Protein AF-A0A091H6C5-F1 (afdb_monomer_lite)

Structure (mmCIF, N/CA/C/O backbone):
data_AF-A0A091H6C5-F1
#
_entry.id   AF-A0A091H6C5-F1
#
loop_
_atom_site.group_PDB
_atom_site.id
_atom_site.type_symbol
_atom_site.label_atom_id
_atom_site.label_alt_id
_atom_site.label_comp_id
_atom_site.label_asym_id
_atom_site.label_entity_id
_atom_site.label_seq_id
_atom_site.pdbx_PDB_ins_code
_atom_site.Cartn_x
_atom_site.Cartn_y
_atom_site.Cartn_z
_atom_site.occupancy
_atom_site.B_iso_or_equiv
_atom_site.auth_seq_id
_atom_site.auth_comp_id
_atom_site.auth_asym_id
_atom_site.auth_atom_id
_atom_site.pdbx_PDB_model_num
ATOM 1 N N . ALA A 1 1 ? -12.881 -33.654 24.937 1.00 60.06 1 ALA A N 1
ATOM 2 C CA . ALA A 1 1 ? -12.471 -32.309 25.380 1.00 60.06 1 ALA A CA 1
ATOM 3 C C . ALA A 1 1 ? -13.201 -31.271 24.535 1.00 60.06 1 ALA A C 1
ATOM 5 O O . ALA A 1 1 ? -14.333 -30.999 24.885 1.00 60.06 1 ALA A O 1
ATOM 6 N N . ALA A 1 2 ? -12.703 -30.863 23.361 1.00 63.78 2 ALA A N 1
ATOM 7 C CA . ALA A 1 2 ? -13.343 -29.817 22.539 1.00 63.78 2 ALA A CA 1
ATOM 8 C C . ALA A 1 2 ? -14.814 -30.080 22.133 1.00 63.78 2 ALA A C 1
ATOM 10 O O . ALA A 1 2 ? -15.636 -29.175 22.158 1.00 63.78 2 ALA A O 1
ATOM 11 N N . ALA A 1 3 ? -15.173 -31.325 21.796 1.00 66.94 3 ALA A N 1
ATOM 12 C CA . ALA A 1 3 ? -16.561 -31.670 21.455 1.00 66.94 3 ALA A CA 1
ATOM 13 C C . ALA A 1 3 ? -17.518 -31.624 22.663 1.00 66.94 3 ALA A C 1
ATOM 15 O O . ALA A 1 3 ? -18.709 -31.416 22.490 1.00 66.94 3 ALA A O 1
ATOM 16 N N . MET A 1 4 ? -16.989 -31.819 23.875 1.00 66.62 4 MET A N 1
ATOM 17 C CA . MET A 1 4 ? -17.764 -31.786 25.117 1.00 66.62 4 MET A CA 1
ATOM 18 C C . MET A 1 4 ? -17.947 -30.335 25.590 1.00 66.62 4 MET A C 1
ATOM 20 O O . MET A 1 4 ? -19.046 -29.959 25.962 1.00 66.62 4 MET A O 1
ATOM 24 N N . GLU A 1 5 ? -16.915 -29.497 25.432 1.00 77.12 5 GLU A N 1
ATOM 25 C CA . GLU A 1 5 ? -16.986 -28.046 25.679 1.00 77.12 5 GLU A CA 1
ATOM 26 C C . GLU A 1 5 ? -17.962 -27.332 24.728 1.00 77.12 5 GLU A C 1
ATOM 28 O O . GLU A 1 5 ? -18.652 -26.405 25.135 1.00 77.12 5 GLU A O 1
ATOM 33 N N . SER A 1 6 ? -18.055 -27.768 23.465 1.00 82.25 6 SER A N 1
ATOM 34 C CA . SER A 1 6 ? -19.023 -27.206 22.511 1.00 82.25 6 SER A CA 1
ATOM 35 C C . SER A 1 6 ? -20.469 -27.539 22.883 1.00 82.25 6 SER A C 1
ATOM 37 O O . SER A 1 6 ? -21.345 -26.699 22.710 1.00 82.25 6 SER A O 1
ATOM 39 N N . GLN A 1 7 ? -20.712 -28.752 23.386 1.00 84.06 7 GLN A N 1
ATOM 40 C CA . GLN A 1 7 ? -22.044 -29.192 23.796 1.00 84.06 7 GLN A CA 1
ATOM 41 C C . GLN A 1 7 ? -22.484 -28.500 25.097 1.00 84.06 7 GLN A C 1
ATOM 43 O O . GLN A 1 7 ? -23.611 -28.029 25.190 1.00 84.06 7 GLN A O 1
ATOM 48 N N . GLU A 1 8 ? -21.576 -28.363 26.069 1.00 86.56 8 GLU A N 1
ATOM 49 C CA . GLU A 1 8 ? -21.822 -27.605 27.306 1.00 86.56 8 GLU A CA 1
ATOM 50 C C . GLU A 1 8 ? -22.119 -26.121 27.024 1.00 86.56 8 GLU A C 1
ATOM 52 O O . GLU A 1 8 ? -22.941 -25.509 27.704 1.00 86.56 8 GLU A O 1
ATOM 57 N N . LEU A 1 9 ? -21.488 -25.536 25.999 1.00 86.56 9 LEU A N 1
ATOM 58 C CA . LEU A 1 9 ? -21.747 -24.158 25.585 1.00 86.56 9 LEU A CA 1
ATOM 59 C C . LEU A 1 9 ? -23.144 -23.983 24.971 1.00 86.56 9 LEU A C 1
ATOM 61 O O . LEU A 1 9 ? -23.808 -22.996 25.270 1.00 86.56 9 LEU A O 1
ATOM 65 N N . GLU A 1 10 ? -23.596 -24.919 24.134 1.00 85.56 10 GLU A N 1
ATOM 66 C CA . GLU A 1 10 ? -24.943 -24.887 23.542 1.00 85.56 10 GLU A CA 1
ATOM 67 C C . GLU A 1 10 ? -26.039 -25.088 24.596 1.00 85.56 10 GLU A C 1
ATOM 69 O O . GLU A 1 10 ? -27.044 -24.378 24.575 1.00 85.56 10 GLU A O 1
ATOM 74 N N . GLU A 1 11 ? -25.831 -26.000 25.551 1.00 89.12 11 GLU A N 1
ATOM 75 C CA . GLU A 1 11 ? -26.745 -26.200 26.684 1.00 89.12 11 GLU A CA 1
ATOM 76 C C . GLU A 1 11 ? -26.861 -24.919 27.529 1.00 89.12 11 GLU A C 1
ATOM 78 O O . GLU A 1 11 ? -27.971 -24.493 27.850 1.00 89.12 11 GLU A O 1
ATOM 83 N N . LEU A 1 12 ? -25.738 -24.239 27.790 1.00 87.31 12 LEU A N 1
ATOM 84 C CA . LEU A 1 12 ? -25.718 -22.957 28.499 1.00 87.31 12 LEU A CA 1
ATOM 85 C C . LEU A 1 12 ? -26.412 -21.835 27.705 1.00 87.31 12 LEU A C 1
ATOM 87 O O . LEU A 1 12 ? -27.122 -21.012 28.277 1.00 87.31 12 LEU A O 1
ATOM 91 N N . GLN A 1 13 ? -26.222 -21.780 26.384 1.00 86.38 13 GLN A N 1
ATOM 92 C CA . GLN A 1 13 ? -26.893 -20.800 25.522 1.00 86.38 13 GLN A CA 1
ATOM 93 C C . GLN A 1 13 ? -28.414 -20.992 25.518 1.00 86.38 13 GLN A C 1
ATOM 95 O O . GLN A 1 13 ? -29.155 -20.008 25.578 1.00 86.38 13 GLN A O 1
ATOM 100 N N . GLN A 1 14 ? -28.868 -22.246 25.474 1.00 86.81 14 GLN A N 1
ATOM 101 C CA . GLN A 1 14 ? -30.280 -22.606 25.538 1.00 86.81 14 GLN A CA 1
ATOM 102 C C . GLN A 1 14 ? -30.886 -22.246 26.904 1.00 86.81 14 GLN A C 1
ATOM 104 O O . GLN A 1 14 ? -31.959 -21.647 26.950 1.00 86.81 14 GLN A O 1
ATOM 109 N N . GLU A 1 15 ? -30.182 -22.536 28.001 1.00 86.50 15 GLU A N 1
ATOM 110 C CA . GLU A 1 15 ? -30.597 -22.185 29.367 1.00 86.50 15 GLU A CA 1
ATOM 111 C C . GLU A 1 15 ? -30.756 -20.664 29.542 1.00 86.50 15 GLU A C 1
ATOM 113 O O . GLU A 1 15 ? -31.799 -20.196 29.995 1.00 86.50 15 GLU A O 1
ATOM 118 N N . VAL A 1 16 ? -29.782 -19.870 29.086 1.00 85.81 16 VAL A N 1
ATOM 119 C CA . VAL A 1 16 ? -29.839 -18.396 29.141 1.00 85.81 16 VAL A CA 1
ATOM 120 C C . VAL A 1 16 ? -31.013 -17.832 28.331 1.00 85.81 16 VAL A C 1
ATOM 122 O O . VAL A 1 16 ? -31.676 -16.893 28.778 1.00 85.81 16 VAL A O 1
ATOM 125 N N . MET A 1 17 ? -31.285 -18.390 27.147 1.00 87.31 17 MET A N 1
ATOM 126 C CA . MET A 1 17 ? -32.411 -17.984 26.299 1.00 87.31 17 MET A CA 1
ATOM 127 C C . MET A 1 17 ? -33.762 -18.281 26.971 1.00 87.31 17 MET A C 1
ATOM 129 O O . MET A 1 17 ? -34.664 -17.440 26.951 1.00 87.31 17 MET A O 1
ATOM 133 N N . GLU A 1 18 ? -33.900 -19.456 27.592 1.00 88.12 18 GLU A N 1
ATOM 134 C CA . GLU A 1 18 ? -35.112 -19.858 28.315 1.00 88.12 18 GLU A CA 1
ATOM 135 C C . GLU A 1 18 ? -35.340 -19.027 29.587 1.00 88.12 18 GLU A C 1
ATOM 137 O O . GLU A 1 18 ? -36.477 -18.635 29.860 1.00 88.12 18 GLU A O 1
ATOM 142 N N . GLU A 1 19 ? -34.281 -18.702 30.334 1.00 91.19 19 GLU A N 1
ATOM 143 C CA . GLU A 1 19 ? -34.373 -17.901 31.561 1.00 91.19 19 GLU A CA 1
ATOM 144 C C . GLU A 1 19 ? -34.701 -16.425 31.303 1.00 91.19 19 GLU A C 1
ATOM 146 O O . GLU A 1 19 ? -35.536 -15.846 32.006 1.00 91.19 19 GLU A O 1
ATOM 151 N N . LEU A 1 20 ? -34.053 -15.789 30.318 1.00 84.75 20 LEU A N 1
ATOM 152 C CA . LEU A 1 20 ? -34.297 -14.374 30.011 1.00 84.75 20 LEU A CA 1
ATOM 153 C C . LEU A 1 20 ? -35.539 -14.160 29.135 1.00 84.75 20 LEU A C 1
ATOM 155 O O . LEU A 1 20 ? -36.047 -13.037 29.080 1.00 84.75 20 LEU A O 1
ATOM 159 N N . GLY A 1 21 ? -36.026 -15.198 28.448 1.00 89.88 21 GLY A N 1
ATOM 160 C CA . GLY A 1 21 ? -37.183 -15.109 27.554 1.00 89.88 21 GLY A CA 1
ATOM 161 C C . GLY A 1 21 ? -36.969 -14.186 26.347 1.00 89.88 21 GLY A C 1
ATOM 162 O O . GLY A 1 21 ? -37.945 -13.686 25.788 1.00 89.88 21 GLY A O 1
ATOM 163 N N . ILE A 1 22 ? -35.711 -13.943 25.971 1.00 91.69 22 ILE A N 1
ATOM 164 C CA . ILE A 1 22 ? -35.290 -13.190 24.781 1.00 91.69 22 ILE A CA 1
ATOM 165 C C . ILE A 1 22 ? -34.425 -14.093 23.908 1.00 91.69 22 ILE A C 1
ATOM 167 O O . ILE A 1 22 ? -33.769 -15.003 24.412 1.00 91.69 22 ILE A O 1
ATOM 171 N N . SER A 1 23 ? -34.403 -13.836 22.608 1.00 92.38 23 SER A N 1
ATOM 172 C CA . SER A 1 23 ? -33.516 -14.537 21.676 1.00 92.38 23 SER A CA 1
ATOM 173 C C . SER A 1 23 ? -32.040 -14.192 21.913 1.00 92.38 23 SER A C 1
ATOM 175 O O . SER A 1 23 ? -31.700 -13.149 22.481 1.00 92.38 23 SER A O 1
ATOM 177 N N . MET A 1 24 ? -31.142 -15.061 21.445 1.00 90.62 24 MET A N 1
ATOM 178 C CA . MET A 1 24 ? -29.698 -14.818 21.514 1.00 90.62 24 MET A CA 1
ATOM 179 C C . MET A 1 24 ? -29.302 -13.557 20.729 1.00 90.62 24 MET A C 1
ATOM 181 O O . MET A 1 24 ? -28.442 -12.795 21.168 1.00 90.62 24 MET A O 1
ATOM 185 N N . GLU A 1 25 ? -29.967 -13.293 19.604 1.00 91.38 25 GLU A N 1
ATOM 186 C CA . GLU A 1 25 ? -29.785 -12.078 18.813 1.00 91.38 25 GLU A CA 1
ATOM 187 C C . GLU A 1 25 ? -30.185 -10.821 19.598 1.00 91.38 25 GLU A C 1
ATOM 189 O O . GLU A 1 25 ? -29.433 -9.848 19.622 1.00 91.38 25 GLU A O 1
ATOM 194 N N . GLU A 1 26 ? -31.322 -10.842 20.300 1.00 92.88 26 GLU A N 1
ATOM 195 C CA . GLU A 1 26 ? -31.754 -9.718 21.141 1.00 92.88 26 GLU A CA 1
ATOM 196 C C . GLU A 1 26 ? -30.780 -9.469 22.298 1.00 92.88 26 GLU A C 1
ATOM 198 O O . GLU A 1 26 ? -30.461 -8.315 22.595 1.00 92.88 26 GLU A O 1
ATOM 203 N N . LEU A 1 27 ? -30.268 -10.531 22.932 1.00 91.94 27 LEU A N 1
ATOM 204 C CA . LEU A 1 27 ? -29.250 -10.419 23.978 1.00 91.94 27 LEU A CA 1
ATOM 205 C C . LEU A 1 27 ? -27.947 -9.812 23.433 1.00 91.94 27 LEU A C 1
ATOM 207 O O . LEU A 1 27 ? -27.378 -8.923 24.069 1.00 91.94 27 LEU A O 1
ATOM 211 N N . GLN A 1 28 ? -27.500 -10.243 22.251 1.00 92.31 28 GLN A N 1
ATOM 212 C CA . GLN A 1 28 ? -26.329 -9.684 21.575 1.00 92.31 28 GLN A CA 1
ATOM 213 C C . GLN A 1 28 ? -26.531 -8.195 21.262 1.00 92.31 28 GLN A C 1
ATOM 215 O O . GLN A 1 28 ? -25.668 -7.382 21.585 1.00 92.31 28 GLN A O 1
ATOM 220 N N . GLU A 1 29 ? -27.692 -7.808 20.729 1.00 95.31 29 GLU A N 1
ATOM 221 C CA . GLU A 1 29 ? -28.023 -6.403 20.469 1.00 95.31 29 GLU A CA 1
ATOM 222 C C . GLU A 1 29 ? -28.077 -5.559 21.750 1.00 95.31 29 GLU A C 1
ATOM 224 O O . GLU A 1 29 ? -27.687 -4.390 21.744 1.00 95.31 29 GLU A O 1
ATOM 229 N N . LEU A 1 30 ? -28.571 -6.121 22.857 1.00 94.12 30 LEU A N 1
ATOM 230 C CA . LEU A 1 30 ? -28.583 -5.477 24.172 1.00 94.12 30 LEU A CA 1
ATOM 231 C C . LEU A 1 30 ? -27.163 -5.241 24.687 1.00 94.12 30 LEU A C 1
ATOM 233 O O . LEU A 1 30 ? -26.857 -4.136 25.140 1.00 94.12 30 LEU A O 1
ATOM 237 N N . ILE A 1 31 ? -26.302 -6.254 24.585 1.00 93.56 31 ILE A N 1
ATOM 238 C CA . ILE A 1 31 ? -24.887 -6.158 24.947 1.00 93.56 31 ILE A CA 1
ATOM 239 C C . ILE A 1 31 ? -24.204 -5.107 24.076 1.00 93.56 31 ILE A C 1
ATOM 241 O O . ILE A 1 31 ? -23.583 -4.198 24.619 1.00 93.56 31 ILE A O 1
ATOM 245 N N . ASP A 1 32 ? -24.364 -5.165 22.757 1.00 93.81 32 ASP A N 1
ATOM 246 C CA . ASP A 1 32 ? -23.744 -4.221 21.827 1.00 93.81 32 ASP A CA 1
ATOM 247 C C . ASP A 1 32 ? -24.220 -2.788 22.087 1.00 93.81 32 ASP A C 1
ATOM 249 O O . ASP A 1 32 ? -23.409 -1.865 22.176 1.00 93.81 32 ASP A O 1
ATOM 253 N N . ARG A 1 33 ? -25.524 -2.595 22.316 1.00 94.62 33 ARG A N 1
ATOM 254 C CA . ARG A 1 33 ? -26.113 -1.295 22.668 1.00 94.62 33 ARG A CA 1
ATOM 255 C C . ARG A 1 33 ? -25.576 -0.753 23.987 1.00 94.62 33 ARG A C 1
ATOM 257 O O . ARG A 1 33 ? -25.373 0.455 24.111 1.00 94.62 33 ARG A O 1
ATOM 264 N N . GLU A 1 3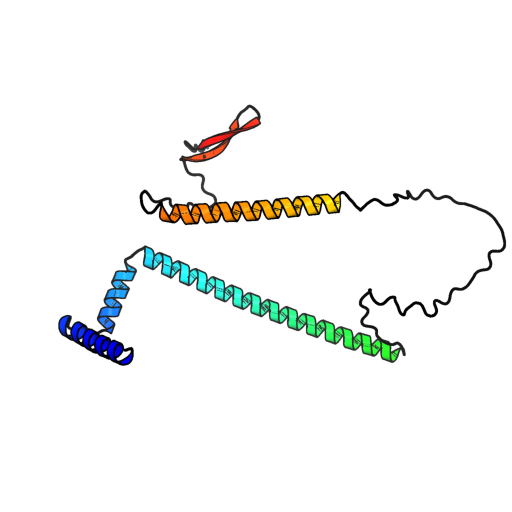4 ? -25.391 -1.608 24.990 1.00 95.00 34 GLU A N 1
ATOM 265 C CA . GLU A 1 34 ? -24.824 -1.203 26.277 1.00 95.00 34 GLU A CA 1
ATOM 266 C C . GLU A 1 34 ? -23.327 -0.900 26.139 1.00 95.00 34 GLU A C 1
ATOM 268 O O . GLU A 1 34 ? -22.871 0.137 26.618 1.00 95.00 34 GLU A O 1
ATOM 273 N N . LEU A 1 35 ? -22.577 -1.731 25.408 1.00 93.06 35 LEU A N 1
ATOM 274 C CA . LEU A 1 35 ? -21.166 -1.518 25.077 1.00 93.06 35 LEU A CA 1
ATOM 275 C C . LEU A 1 35 ? -20.956 -0.201 24.328 1.00 93.06 35 LEU A C 1
ATOM 277 O O . LEU A 1 35 ? -20.010 0.531 24.615 1.00 93.06 35 LEU A O 1
ATOM 281 N N . GLU A 1 36 ? -21.871 0.159 23.434 1.00 92.81 36 GLU A N 1
ATOM 282 C CA . GLU A 1 36 ? -21.818 1.404 22.678 1.00 92.81 36 GLU A CA 1
ATOM 283 C C . GLU A 1 36 ? -22.088 2.642 23.542 1.00 92.81 36 GLU A C 1
ATOM 285 O O . GLU A 1 36 ? -21.842 3.755 23.093 1.00 92.81 36 GLU A O 1
ATOM 290 N N . LYS A 1 37 ? -22.512 2.507 24.804 1.00 93.69 37 LYS A N 1
ATOM 291 C CA . LYS A 1 37 ? -22.537 3.633 25.756 1.00 93.69 37 LYS A CA 1
ATOM 292 C C . LYS A 1 37 ? -21.172 3.903 26.382 1.00 93.69 37 LYS A C 1
ATOM 294 O O . LYS A 1 37 ? -20.942 5.012 26.867 1.00 93.69 37 LYS A O 1
ATOM 299 N N . PHE A 1 38 ? -20.263 2.930 26.372 1.00 95.94 38 PHE A N 1
ATOM 300 C CA . PHE A 1 38 ? -18.937 3.098 26.950 1.00 95.94 38 PHE A CA 1
ATOM 301 C C . PHE A 1 38 ? -18.036 3.894 26.007 1.00 95.94 38 PHE A C 1
ATOM 303 O O . PHE A 1 38 ? -17.722 3.480 24.892 1.00 95.94 38 PHE A O 1
ATOM 310 N N . GLU A 1 39 ? -17.548 5.028 26.501 1.00 94.44 39 GLU A N 1
ATOM 311 C CA . GLU A 1 39 ? -16.709 5.953 25.736 1.00 94.44 39 GLU A CA 1
ATOM 312 C C . GLU A 1 39 ? -15.430 5.286 25.195 1.00 94.44 39 GLU A C 1
ATOM 314 O O . GLU A 1 39 ? -15.036 5.519 24.056 1.00 94.44 39 GLU A O 1
ATOM 319 N N . GLY A 1 40 ? -14.820 4.375 25.964 1.00 93.44 40 GLY A N 1
ATOM 320 C CA . GLY A 1 40 ? -13.645 3.622 25.511 1.00 93.44 40 GLY A CA 1
ATOM 321 C C . GLY A 1 40 ? -13.928 2.695 24.321 1.00 93.44 40 GLY A C 1
ATOM 322 O O . GLY A 1 40 ? -13.068 2.540 23.455 1.00 93.44 40 GLY A O 1
ATOM 323 N N . VAL A 1 41 ? -15.132 2.114 24.245 1.00 95.56 41 VAL A N 1
ATOM 324 C CA . VAL A 1 41 ? -15.558 1.272 23.113 1.00 95.56 41 VAL A CA 1
ATOM 325 C C . VAL A 1 41 ? -15.772 2.140 21.876 1.00 95.56 41 VAL A C 1
ATOM 327 O O . VAL A 1 41 ? -15.247 1.812 20.813 1.00 95.56 41 VAL A O 1
ATOM 330 N N . LYS A 1 42 ? -16.444 3.292 22.019 1.00 93.00 42 LYS A N 1
ATOM 331 C CA . LYS A 1 42 ? -16.624 4.258 20.922 1.00 93.00 42 LYS A CA 1
ATOM 332 C C . LYS A 1 42 ? -15.295 4.746 20.359 1.00 93.00 42 LYS A C 1
ATOM 334 O O . LYS A 1 42 ? -15.082 4.676 19.153 1.00 93.00 42 LYS A O 1
ATOM 339 N N . GLN A 1 43 ? -14.386 5.188 21.229 1.00 96.69 43 GLN A N 1
ATOM 340 C CA . GLN A 1 43 ? -13.068 5.674 20.818 1.00 96.69 43 GLN A CA 1
ATOM 341 C C . GLN A 1 43 ? -12.275 4.591 20.095 1.00 96.69 43 GLN A C 1
ATOM 343 O O . GLN A 1 43 ? -11.674 4.856 19.057 1.00 96.69 43 GLN A O 1
ATOM 348 N N . ARG A 1 44 ? -12.299 3.351 20.598 1.00 95.88 44 ARG A N 1
ATOM 349 C CA . ARG A 1 44 ? -11.591 2.245 19.952 1.00 95.88 44 ARG A CA 1
ATOM 350 C C . ARG A 1 44 ? -12.206 1.865 18.603 1.00 95.88 44 ARG A C 1
ATOM 352 O O . ARG A 1 44 ? -11.450 1.585 17.679 1.00 95.88 44 ARG A O 1
ATOM 359 N N . LYS A 1 45 ? -13.537 1.899 18.469 1.00 95.31 45 LYS A N 1
ATOM 360 C CA . LYS A 1 45 ? -14.249 1.688 17.195 1.00 95.31 45 LYS A CA 1
ATOM 361 C C . LYS A 1 45 ? -13.878 2.766 16.174 1.00 95.31 45 LYS A C 1
ATOM 363 O O . LYS A 1 45 ? -13.520 2.433 15.051 1.00 95.31 45 LYS A O 1
ATOM 368 N N . GLN A 1 46 ? -13.859 4.030 16.595 1.00 96.44 46 GLN A N 1
ATOM 369 C CA . GLN A 1 46 ? -13.452 5.151 15.747 1.00 96.44 46 GLN A CA 1
ATOM 370 C C . GLN A 1 46 ? -11.986 5.037 15.305 1.00 96.44 46 GLN A C 1
ATOM 372 O O . GLN A 1 46 ? -11.686 5.176 14.124 1.00 96.44 46 GLN A O 1
ATOM 377 N N . GLN A 1 47 ? -11.067 4.732 16.227 1.00 97.62 47 GLN A N 1
ATOM 378 C CA . GLN A 1 47 ? -9.657 4.506 15.893 1.00 97.62 47 GLN A CA 1
ATOM 379 C C . GLN A 1 47 ? -9.481 3.361 14.890 1.00 97.62 47 GLN A C 1
ATOM 381 O O . GLN A 1 47 ? -8.629 3.445 14.008 1.00 97.62 47 GLN A O 1
ATOM 386 N N . LEU A 1 48 ? -10.271 2.290 15.027 1.00 97.56 48 LEU A N 1
ATOM 387 C CA . LEU A 1 48 ? -10.244 1.162 14.102 1.00 97.56 48 LEU A CA 1
ATOM 388 C C . LEU A 1 48 ? -10.725 1.576 12.706 1.00 97.56 48 LEU A C 1
ATOM 390 O O . LEU A 1 48 ? -10.078 1.231 11.725 1.00 97.56 48 LEU A O 1
ATOM 394 N N . GLU A 1 49 ? -11.806 2.350 12.621 1.00 98.06 49 GLU A N 1
ATOM 395 C CA . GLU A 1 49 ? -12.353 2.858 11.358 1.00 98.06 49 GLU A CA 1
ATOM 396 C C . GLU A 1 49 ? -11.377 3.817 10.652 1.00 98.06 49 GLU A C 1
ATOM 398 O O . GLU A 1 49 ? -11.126 3.701 9.449 1.00 98.06 49 GLU A O 1
ATOM 403 N N . GLU A 1 50 ? -10.761 4.736 11.401 1.00 98.25 50 GLU A N 1
ATOM 404 C CA . GLU A 1 50 ? -9.719 5.630 10.885 1.00 98.25 50 GLU A CA 1
ATOM 405 C C . GLU A 1 50 ? -8.504 4.841 10.375 1.00 98.25 50 GLU A C 1
ATOM 407 O O . GLU A 1 50 ? -7.976 5.131 9.295 1.00 98.25 50 GLU A O 1
ATOM 412 N N . LEU A 1 51 ? -8.081 3.815 11.122 1.00 98.12 51 LEU A N 1
ATOM 413 C CA . LEU A 1 51 ? -6.982 2.939 10.729 1.00 98.12 51 LEU A CA 1
ATOM 414 C C . LEU A 1 51 ? -7.329 2.122 9.481 1.00 98.12 51 LEU A C 1
ATOM 416 O O . LEU A 1 51 ? -6.503 2.035 8.578 1.00 98.12 51 LEU A O 1
ATOM 420 N N . GLU A 1 52 ? -8.538 1.572 9.391 1.00 98.25 52 GLU A N 1
ATOM 421 C CA . GLU A 1 52 ? -9.001 0.814 8.227 1.00 98.25 52 GLU A CA 1
ATOM 422 C C . GLU A 1 52 ? -8.980 1.682 6.964 1.00 98.25 52 GLU A C 1
ATOM 424 O O . GLU A 1 52 ? -8.453 1.279 5.924 1.00 98.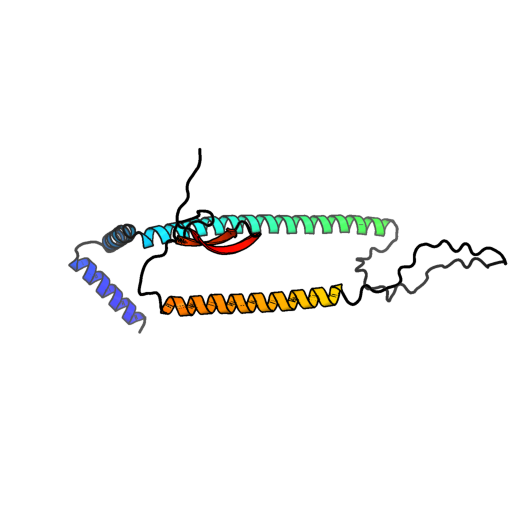25 52 GLU A O 1
ATOM 429 N N . LYS A 1 53 ? -9.474 2.921 7.060 1.00 98.44 53 LYS A N 1
ATOM 430 C CA . LYS A 1 53 ? -9.414 3.884 5.956 1.00 98.44 53 LYS A CA 1
ATOM 431 C C . LYS A 1 53 ? -7.970 4.208 5.560 1.00 98.44 53 LYS A C 1
ATOM 433 O O . LYS A 1 53 ? -7.668 4.290 4.369 1.00 98.44 53 LYS A O 1
ATOM 438 N N . CYS A 1 54 ? -7.087 4.384 6.542 1.00 98.25 54 CYS A N 1
ATOM 439 C CA . CYS A 1 54 ? -5.665 4.637 6.314 1.00 98.25 54 CYS A CA 1
ATOM 440 C C . CYS A 1 54 ? -4.983 3.460 5.596 1.00 98.25 54 CYS A C 1
ATOM 442 O O . CYS A 1 54 ? -4.264 3.670 4.617 1.00 98.25 54 CYS A O 1
ATOM 444 N N . VAL A 1 55 ? -5.245 2.226 6.037 1.00 98.69 55 VAL A N 1
ATOM 445 C CA . VAL A 1 55 ? -4.721 1.001 5.415 1.00 98.69 55 VAL A CA 1
ATOM 446 C C . VAL A 1 55 ? -5.196 0.893 3.972 1.00 98.69 55 VAL A C 1
ATOM 448 O O . VAL A 1 55 ? -4.362 0.774 3.078 1.00 98.69 55 VAL A O 1
ATOM 451 N N . ARG A 1 56 ? -6.498 1.065 3.722 1.00 98.50 56 ARG A N 1
ATOM 452 C CA . ARG A 1 56 ? -7.069 1.018 2.368 1.00 98.50 56 ARG A CA 1
ATOM 453 C C . ARG A 1 56 ? -6.403 2.024 1.426 1.00 98.50 56 ARG A C 1
ATOM 455 O O . ARG A 1 56 ? -6.020 1.681 0.313 1.00 98.50 56 ARG A O 1
ATOM 462 N N . GLN A 1 57 ? -6.189 3.260 1.886 1.00 98.62 57 GLN A N 1
ATOM 463 C CA . GLN A 1 57 ? -5.487 4.278 1.098 1.00 98.62 57 GLN A CA 1
ATOM 464 C C . GLN A 1 57 ? -4.029 3.883 0.804 1.00 98.62 57 GLN A C 1
ATOM 466 O O . GLN A 1 57 ? -3.528 4.130 -0.293 1.00 98.62 57 GLN A O 1
ATOM 471 N N . LYS A 1 58 ? -3.326 3.289 1.776 1.00 98.50 58 LYS A N 1
ATOM 472 C CA . LYS A 1 58 ? -1.940 2.832 1.597 1.00 98.50 58 LYS A CA 1
ATOM 473 C C . LYS A 1 58 ? -1.844 1.666 0.621 1.00 98.50 58 LYS A C 1
ATOM 475 O O . LYS A 1 58 ? -0.939 1.669 -0.206 1.00 98.50 58 LYS A O 1
ATOM 480 N N . GLU A 1 59 ? -2.773 0.721 0.677 1.00 98.50 59 GLU A N 1
ATOM 481 C CA . GLU A 1 59 ? -2.858 -0.389 -0.275 1.00 98.50 59 GLU A CA 1
ATOM 482 C C . GLU A 1 59 ? -3.096 0.117 -1.701 1.00 98.50 59 GLU A C 1
ATOM 484 O O . GLU A 1 59 ? -2.416 -0.308 -2.635 1.00 98.50 59 GLU A O 1
ATOM 489 N N . GLU A 1 60 ? -3.988 1.095 -1.876 1.00 98.44 60 GLU A N 1
ATOM 490 C CA . GLU A 1 60 ? -4.207 1.734 -3.174 1.00 98.44 60 GLU A CA 1
ATOM 491 C C . GLU A 1 60 ? -2.962 2.463 -3.698 1.00 98.44 60 GLU A C 1
ATOM 493 O O . GLU A 1 60 ? -2.723 2.465 -4.906 1.00 98.44 60 GLU A O 1
ATOM 498 N N . GLU A 1 61 ? -2.180 3.101 -2.823 1.00 98.25 61 GLU A N 1
ATOM 499 C CA . GLU A 1 61 ? -0.921 3.754 -3.200 1.00 98.25 61 GLU A CA 1
ATOM 500 C C . GLU A 1 61 ? 0.150 2.749 -3.610 1.00 98.25 61 GLU A C 1
ATOM 502 O O . GLU A 1 61 ? 0.789 2.931 -4.645 1.00 98.25 61 GLU A O 1
ATOM 507 N N . VAL A 1 62 ? 0.314 1.667 -2.847 1.00 98.69 62 VAL A N 1
ATOM 508 C CA . VAL A 1 62 ? 1.235 0.576 -3.197 1.00 98.69 62 VAL A CA 1
ATOM 509 C C . VAL A 1 62 ? 0.863 0.007 -4.564 1.00 98.69 62 VAL A C 1
ATOM 511 O O . VAL A 1 62 ? 1.697 -0.012 -5.464 1.00 98.69 62 VAL A O 1
ATOM 514 N N . ALA A 1 63 ? -0.418 -0.290 -4.791 1.00 98.56 63 ALA A N 1
ATOM 515 C CA . ALA A 1 63 ? -0.892 -0.773 -6.084 1.00 98.56 63 ALA A CA 1
ATOM 516 C C . ALA A 1 63 ? -0.681 0.232 -7.234 1.00 98.56 63 ALA A C 1
ATOM 518 O O . ALA A 1 63 ? -0.625 -0.159 -8.402 1.00 98.56 63 ALA A O 1
ATOM 519 N N . ARG A 1 64 ? -0.626 1.544 -6.967 1.00 98.62 64 ARG A N 1
ATOM 520 C CA . ARG A 1 64 ? -0.269 2.546 -7.989 1.00 98.62 64 ARG A CA 1
ATOM 521 C C . ARG A 1 64 ? 1.226 2.539 -8.278 1.00 98.62 64 ARG A C 1
ATOM 523 O O . ARG A 1 64 ? 1.607 2.578 -9.444 1.00 98.62 64 ARG A O 1
ATOM 530 N N . VAL A 1 65 ? 2.048 2.485 -7.239 1.00 98.56 65 VAL A N 1
ATOM 531 C CA . VAL A 1 65 ? 3.507 2.470 -7.357 1.00 98.56 65 VAL A CA 1
ATOM 532 C C . VAL A 1 65 ? 3.986 1.205 -8.069 1.00 98.56 65 VAL A C 1
ATOM 534 O O . VAL A 1 65 ? 4.779 1.319 -8.998 1.00 98.56 65 VAL A O 1
ATOM 537 N N . ASP A 1 66 ? 3.445 0.034 -7.734 1.00 98.62 66 ASP A N 1
ATOM 538 C CA . ASP A 1 66 ? 3.778 -1.230 -8.406 1.00 98.62 66 ASP A CA 1
ATOM 539 C C . ASP A 1 66 ? 3.482 -1.159 -9.908 1.00 98.62 66 ASP A C 1
ATOM 541 O O . ASP A 1 66 ? 4.319 -1.513 -10.736 1.00 98.62 66 ASP A O 1
ATOM 545 N N . ARG A 1 67 ? 2.330 -0.583 -10.280 1.00 98.69 67 ARG A N 1
ATOM 546 C CA . ARG A 1 67 ? 1.982 -0.346 -11.688 1.00 98.69 67 ARG A CA 1
ATOM 547 C C . ARG A 1 67 ? 2.978 0.576 -12.394 1.00 98.69 67 ARG A C 1
ATOM 549 O O . ARG A 1 67 ? 3.329 0.310 -13.540 1.00 98.69 67 ARG A O 1
ATOM 556 N N . LEU A 1 68 ? 3.451 1.628 -11.725 1.00 98.62 68 LEU A N 1
ATOM 557 C CA . LEU A 1 68 ? 4.466 2.527 -12.283 1.00 98.62 68 LEU A CA 1
ATOM 558 C C . LEU A 1 68 ? 5.816 1.825 -12.475 1.00 98.62 68 LEU A C 1
ATOM 560 O O . LEU A 1 68 ? 6.461 2.041 -13.499 1.00 98.62 68 LEU A O 1
ATOM 564 N N . PHE A 1 69 ? 6.237 0.981 -11.529 1.00 98.44 69 PHE A N 1
ATOM 565 C CA . PHE A 1 69 ? 7.459 0.182 -11.664 1.00 98.44 69 PHE A CA 1
ATOM 566 C C . PHE A 1 69 ? 7.371 -0.793 -12.834 1.00 98.44 69 PHE A C 1
ATOM 568 O O . PHE A 1 69 ? 8.299 -0.887 -13.639 1.00 98.44 69 PHE A O 1
ATOM 575 N N . ASP A 1 70 ? 6.237 -1.466 -12.962 1.00 98.56 70 ASP A N 1
ATOM 576 C CA . ASP A 1 70 ? 5.936 -2.368 -14.063 1.00 98.56 70 ASP A CA 1
ATOM 577 C C . ASP A 1 70 ? 5.960 -1.649 -15.422 1.00 98.56 70 ASP A C 1
ATOM 579 O O . ASP A 1 70 ? 6.543 -2.142 -16.391 1.00 98.56 70 ASP A O 1
ATOM 583 N N . ASP A 1 71 ? 5.339 -0.470 -15.508 1.00 98.50 71 ASP A N 1
ATOM 584 C CA . ASP A 1 71 ? 5.335 0.353 -16.718 1.00 98.50 71 ASP A CA 1
ATOM 585 C C . ASP A 1 71 ? 6.738 0.844 -17.083 1.00 98.50 71 ASP A C 1
ATOM 587 O O . ASP A 1 71 ? 7.135 0.753 -18.248 1.00 98.50 71 ASP A O 1
ATOM 591 N N . ALA A 1 72 ? 7.500 1.328 -16.099 1.00 98.62 72 ALA A N 1
ATOM 592 C CA . ALA A 1 72 ? 8.867 1.793 -16.297 1.00 98.62 72 ALA A CA 1
ATOM 593 C C . ALA A 1 72 ? 9.784 0.656 -16.763 1.00 98.62 72 ALA A C 1
ATOM 595 O O . ALA A 1 72 ? 10.508 0.825 -17.742 1.00 98.62 72 ALA A O 1
ATOM 596 N N . SER A 1 73 ? 9.698 -0.513 -16.125 1.00 97.94 73 SER A N 1
ATOM 597 C CA . SER A 1 73 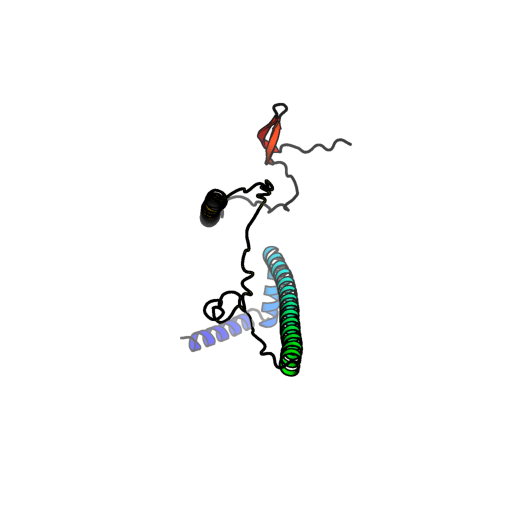? 10.484 -1.696 -16.496 1.00 97.94 73 SER A CA 1
ATOM 598 C C . SER A 1 73 ? 10.184 -2.111 -17.937 1.00 97.94 73 SER A C 1
ATOM 600 O O . SER A 1 73 ? 11.088 -2.187 -18.764 1.00 97.94 73 SER A O 1
ATOM 602 N N . ARG A 1 74 ? 8.897 -2.212 -18.303 1.00 98.44 74 ARG A N 1
ATOM 603 C CA . ARG A 1 74 ? 8.490 -2.496 -19.690 1.00 98.44 74 ARG A CA 1
ATOM 604 C C . ARG A 1 74 ? 8.964 -1.442 -20.689 1.00 98.44 74 ARG A C 1
ATOM 606 O O . ARG A 1 74 ? 9.222 -1.770 -21.846 1.00 98.44 74 ARG A O 1
ATOM 613 N N . ALA A 1 75 ? 8.984 -0.167 -20.308 1.00 98.44 75 ALA A N 1
ATOM 614 C CA . ALA A 1 75 ? 9.451 0.906 -21.180 1.00 98.44 75 ALA A CA 1
ATOM 615 C C . ALA A 1 75 ? 10.966 0.822 -21.412 1.00 98.44 75 ALA A C 1
ATOM 617 O O . ALA A 1 75 ? 11.414 1.008 -22.545 1.00 98.44 75 ALA A O 1
ATOM 618 N N . ILE A 1 76 ? 11.728 0.496 -20.366 1.00 97.12 76 ILE A N 1
ATOM 619 C CA . ILE A 1 76 ? 13.171 0.255 -20.442 1.00 97.12 76 ILE A CA 1
ATOM 620 C C . ILE A 1 76 ? 13.452 -0.931 -21.366 1.00 97.12 76 ILE A C 1
ATOM 622 O O . ILE A 1 76 ? 14.215 -0.764 -22.313 1.00 97.12 76 ILE A O 1
ATOM 626 N N . ASP A 1 77 ? 12.762 -2.060 -21.191 1.00 96.44 77 ASP A N 1
ATOM 627 C CA . ASP A 1 77 ? 12.936 -3.245 -22.045 1.00 96.44 77 ASP A CA 1
ATOM 628 C C . ASP A 1 77 ? 12.673 -2.928 -23.526 1.00 96.44 77 ASP A C 1
ATOM 630 O O . ASP A 1 77 ? 13.412 -3.334 -24.422 1.00 96.44 77 ASP A O 1
ATOM 634 N N . LYS A 1 78 ? 11.623 -2.146 -23.811 1.00 97.81 78 LYS A N 1
ATOM 635 C CA . LYS A 1 78 ? 11.312 -1.707 -25.181 1.00 97.81 78 LYS A CA 1
ATOM 636 C C . LYS A 1 78 ? 12.395 -0.803 -25.755 1.00 97.81 78 LYS A C 1
ATOM 638 O O . LYS A 1 78 ? 12.752 -0.956 -26.921 1.00 97.81 78 LYS A O 1
ATOM 643 N N . CYS A 1 79 ? 12.879 0.152 -24.963 1.00 96.81 79 CYS A N 1
ATOM 644 C CA . CYS A 1 79 ? 13.970 1.031 -25.367 1.00 96.81 79 CYS A CA 1
ATOM 645 C C . CYS A 1 79 ? 15.216 0.202 -25.691 1.00 96.81 79 CYS A C 1
ATOM 647 O O . CYS A 1 79 ? 15.808 0.357 -26.758 1.00 96.81 79 CYS A O 1
ATOM 649 N N . GLU A 1 80 ? 15.546 -0.746 -24.817 1.00 94.75 80 GLU A N 1
ATOM 650 C CA . GLU A 1 80 ? 16.678 -1.638 -24.992 1.00 94.75 80 GLU A CA 1
ATOM 651 C C . GLU A 1 80 ? 16.578 -2.450 -26.288 1.00 94.75 80 GLU A C 1
ATOM 653 O O . GLU A 1 80 ? 17.544 -2.509 -27.048 1.00 94.75 80 GLU A O 1
ATOM 658 N N . LEU A 1 81 ? 15.413 -3.029 -26.591 1.00 96.44 81 LEU A N 1
ATOM 659 C CA . LEU A 1 81 ? 15.202 -3.771 -27.837 1.00 96.44 81 LEU A CA 1
ATOM 660 C C . LEU A 1 81 ? 15.488 -2.917 -29.080 1.00 96.44 81 LEU A C 1
ATOM 662 O O . LEU A 1 81 ? 16.130 -3.394 -30.016 1.00 96.44 81 LEU A O 1
ATOM 666 N N . VAL A 1 82 ? 15.050 -1.654 -29.088 1.00 97.50 82 VAL A N 1
ATOM 667 C CA . VAL A 1 82 ? 15.314 -0.726 -30.200 1.00 97.50 82 VAL A CA 1
ATOM 668 C C . VAL A 1 82 ? 16.810 -0.426 -30.322 1.00 97.50 82 VAL A C 1
ATOM 670 O O . VAL A 1 82 ? 17.341 -0.380 -31.432 1.00 97.50 82 VAL A O 1
ATOM 673 N N . VAL A 1 83 ? 17.511 -0.261 -29.199 1.00 96.56 83 VAL A N 1
ATOM 674 C CA . VAL A 1 83 ? 18.964 -0.042 -29.199 1.00 96.56 83 VAL A CA 1
ATOM 675 C C . VAL A 1 83 ? 19.704 -1.289 -29.701 1.00 96.56 83 VAL A C 1
ATOM 677 O O . VAL A 1 83 ? 20.558 -1.173 -30.579 1.00 96.56 83 VAL A O 1
ATOM 680 N N . LYS A 1 84 ? 19.342 -2.487 -29.224 1.00 95.75 84 LYS A N 1
ATOM 681 C CA . LYS A 1 84 ? 19.898 -3.772 -29.687 1.00 95.75 84 LYS A CA 1
ATOM 682 C C . LYS A 1 84 ? 19.722 -3.954 -31.203 1.00 95.75 84 LYS A C 1
ATOM 684 O O . LYS A 1 84 ? 20.666 -4.350 -31.892 1.00 95.75 84 LYS A O 1
ATOM 689 N N . ASP A 1 85 ? 18.546 -3.622 -31.736 1.00 97.19 85 ASP A N 1
ATOM 690 C CA . ASP A 1 85 ? 18.259 -3.660 -33.178 1.00 97.19 85 ASP A CA 1
ATOM 691 C C . ASP A 1 85 ? 19.134 -2.676 -33.974 1.00 97.19 85 ASP A C 1
ATOM 693 O O . ASP A 1 85 ? 19.715 -3.049 -34.996 1.00 97.19 85 ASP A O 1
ATOM 697 N N . LEU A 1 86 ? 19.304 -1.441 -33.489 1.00 96.75 86 LEU A N 1
ATOM 698 C CA . LEU A 1 86 ? 20.166 -0.447 -34.134 1.00 96.75 86 LEU A CA 1
ATOM 699 C C . LEU A 1 86 ? 21.629 -0.907 -34.202 1.00 96.75 86 LEU A C 1
ATOM 701 O O . LEU A 1 86 ? 22.250 -0.814 -35.261 1.00 96.75 86 LEU A O 1
ATOM 705 N N . TYR A 1 87 ? 22.169 -1.426 -33.096 1.00 96.75 87 TYR A N 1
ATOM 706 C CA . TYR A 1 87 ? 23.535 -1.960 -33.051 1.00 96.75 87 TYR A CA 1
ATOM 707 C C . TYR A 1 87 ? 23.707 -3.102 -34.053 1.00 96.75 87 TYR A C 1
ATOM 709 O O . TYR A 1 87 ? 24.642 -3.085 -34.855 1.00 96.75 87 TYR A O 1
ATOM 717 N N . SER A 1 88 ? 22.745 -4.026 -34.084 1.00 96.12 88 SER A N 1
ATOM 718 C CA . SER A 1 88 ? 22.740 -5.152 -35.022 1.00 96.12 88 SER A CA 1
ATOM 719 C C . SER A 1 88 ? 22.750 -4.682 -36.482 1.00 96.12 88 SER A C 1
ATOM 721 O O . SER A 1 88 ? 23.514 -5.202 -37.294 1.00 96.12 88 SER A O 1
ATOM 723 N N . LYS A 1 89 ? 21.960 -3.652 -36.823 1.00 97.06 89 LYS A N 1
ATOM 724 C CA . LYS A 1 89 ? 21.929 -3.050 -38.170 1.00 97.06 89 LYS A CA 1
ATOM 725 C C . LYS A 1 89 ? 23.245 -2.382 -38.569 1.00 97.06 89 LYS A C 1
ATOM 727 O O . LYS A 1 89 ? 23.563 -2.344 -39.754 1.00 97.06 89 LYS A O 1
ATOM 732 N N . LEU A 1 90 ? 24.002 -1.871 -37.601 1.00 96.50 90 LEU A N 1
ATOM 733 C CA . LEU A 1 90 ? 25.326 -1.280 -37.811 1.00 96.50 90 LEU A CA 1
ATOM 734 C C . LEU A 1 90 ? 26.462 -2.319 -37.786 1.00 96.50 90 LEU A C 1
ATOM 736 O O . LEU A 1 90 ? 27.621 -1.949 -37.952 1.00 96.50 90 LEU A O 1
ATOM 740 N N . GLY A 1 91 ? 26.153 -3.606 -37.587 1.00 95.94 91 GLY A N 1
ATOM 741 C CA . GLY A 1 91 ? 27.157 -4.666 -37.458 1.00 95.94 91 GLY A CA 1
ATOM 742 C C . GLY A 1 91 ? 27.936 -4.622 -36.138 1.00 95.94 91 GLY A C 1
ATOM 743 O O . GLY A 1 91 ? 29.014 -5.203 -36.045 1.00 95.94 91 GLY A O 1
ATOM 744 N N . LEU A 1 92 ? 27.405 -3.932 -35.127 1.00 93.81 92 LEU A N 1
ATOM 745 C CA . LEU A 1 92 ? 27.978 -3.823 -33.788 1.00 93.81 92 LEU A CA 1
ATOM 746 C C . LEU A 1 92 ? 27.276 -4.788 -32.825 1.00 93.81 92 LEU A C 1
ATOM 748 O O . LEU A 1 92 ? 26.090 -5.086 -32.971 1.00 93.81 92 LEU A O 1
ATOM 752 N N . GLN A 1 93 ? 27.991 -5.239 -31.794 1.00 90.75 93 GLN A N 1
ATOM 753 C CA . GLN A 1 93 ? 27.406 -6.020 -30.705 1.00 90.75 93 GLN A CA 1
ATOM 754 C C . GLN A 1 93 ? 26.973 -5.090 -29.568 1.00 90.75 93 GLN A C 1
ATOM 756 O O . GLN A 1 93 ? 27.764 -4.287 -29.074 1.00 90.75 93 GLN A O 1
ATOM 761 N N . TYR A 1 94 ? 25.717 -5.204 -29.140 1.00 90.62 94 TYR A N 1
ATOM 762 C CA . TYR A 1 94 ? 25.227 -4.514 -27.950 1.00 90.62 94 TYR A CA 1
ATOM 763 C C . TYR A 1 94 ? 25.810 -5.158 -26.680 1.00 90.62 94 TYR A C 1
ATOM 765 O O . TYR A 1 94 ? 25.784 -6.383 -26.544 1.00 90.62 94 TYR A O 1
ATOM 773 N N . ARG A 1 95 ? 26.323 -4.336 -25.754 1.00 88.38 95 ARG A N 1
ATOM 774 C CA . ARG A 1 95 ? 26.868 -4.760 -24.455 1.00 88.38 95 ARG A CA 1
ATOM 775 C C . ARG A 1 95 ? 26.058 -4.104 -23.341 1.00 88.38 95 ARG A C 1
ATOM 777 O O . ARG A 1 95 ? 25.973 -2.880 -23.280 1.00 88.38 95 ARG A O 1
ATOM 784 N N . GLU A 1 96 ? 25.501 -4.920 -22.453 1.00 78.69 96 GLU A N 1
ATOM 785 C CA . GLU A 1 96 ? 24.892 -4.479 -21.194 1.00 78.69 96 GLU A CA 1
ATOM 786 C C . GLU A 1 96 ? 26.034 -4.098 -20.240 1.00 78.69 96 GLU A C 1
ATOM 788 O O . GLU A 1 96 ? 26.458 -4.879 -19.394 1.00 78.69 96 GLU A O 1
ATOM 793 N N . SER A 1 97 ? 26.659 -2.942 -20.476 1.00 63.97 97 SER A N 1
ATOM 794 C CA . SER A 1 97 ? 27.843 -2.529 -19.723 1.00 63.97 97 SER A CA 1
ATOM 795 C C . SER A 1 97 ? 27.474 -2.183 -18.278 1.00 63.97 97 SER A C 1
ATOM 797 O O . SER A 1 97 ? 27.018 -1.077 -17.996 1.00 63.97 97 SER A O 1
ATOM 799 N N . SER A 1 98 ? 27.744 -3.109 -17.355 1.00 53.47 98 SER A N 1
ATOM 800 C CA . SER A 1 98 ? 28.132 -2.765 -15.985 1.00 53.47 98 SER A CA 1
ATOM 801 C C . SER A 1 98 ? 29.600 -2.332 -16.010 1.00 53.47 98 SER A C 1
ATOM 803 O O . SER A 1 98 ? 30.437 -3.025 -16.588 1.00 53.47 98 SER A O 1
ATOM 805 N N . SER A 1 99 ? 29.928 -1.179 -15.428 1.00 52.38 99 SER A N 1
ATOM 806 C CA . SER A 1 99 ? 31.241 -0.521 -15.540 1.00 52.38 99 SER A CA 1
ATOM 807 C C . SER A 1 99 ? 32.395 -1.214 -14.786 1.00 52.38 99 SER A C 1
ATOM 809 O O . SER A 1 99 ? 33.380 -0.553 -14.472 1.00 52.38 99 SER A O 1
ATOM 811 N N . GLU A 1 100 ? 32.279 -2.503 -14.449 1.00 49.53 100 GLU A N 1
ATOM 812 C CA . GLU A 1 100 ? 33.274 -3.264 -13.669 1.00 49.53 100 GLU A CA 1
ATOM 813 C C . GLU A 1 100 ? 34.010 -4.357 -14.472 1.00 49.53 100 GLU A C 1
ATOM 815 O O . GLU A 1 100 ? 35.024 -4.860 -14.001 1.00 49.53 100 GLU A O 1
ATOM 820 N N . ASP A 1 101 ? 33.595 -4.678 -15.705 1.00 51.53 101 ASP A N 1
ATOM 821 C CA . ASP A 1 101 ? 34.308 -5.633 -16.580 1.00 51.53 101 ASP A CA 1
ATOM 822 C C . ASP A 1 101 ? 35.258 -4.918 -17.561 1.00 51.53 101 ASP A C 1
ATOM 824 O O . ASP A 1 101 ? 35.125 -4.991 -18.791 1.00 51.53 101 ASP A O 1
ATOM 828 N N . GLU A 1 102 ? 36.241 -4.219 -17.001 1.00 55.09 102 GLU A N 1
ATOM 829 C CA . GLU A 1 102 ? 37.417 -3.702 -17.718 1.00 55.09 102 GLU A CA 1
ATOM 830 C C . GLU A 1 102 ? 38.576 -4.721 -17.749 1.00 55.09 102 GLU A C 1
ATOM 832 O O . GLU A 1 102 ? 39.675 -4.382 -18.158 1.00 55.09 102 GLU A O 1
ATOM 837 N N . ASP A 1 103 ? 38.370 -5.996 -17.391 1.00 53.25 103 ASP A N 1
ATOM 838 C CA . ASP A 1 103 ? 39.452 -7.006 -17.442 1.00 53.25 103 ASP A CA 1
ATOM 839 C C . ASP A 1 103 ? 39.543 -7.742 -18.797 1.00 53.25 103 ASP A C 1
ATOM 841 O O . ASP A 1 103 ? 40.333 -8.663 -18.995 1.00 53.25 103 ASP A O 1
ATOM 845 N N . SER A 1 104 ? 38.730 -7.339 -19.781 1.00 52.59 104 SER A N 1
ATOM 846 C CA . SER A 1 104 ? 38.781 -7.862 -21.161 1.00 52.59 104 SER A CA 1
ATOM 847 C C . SER A 1 104 ? 38.899 -6.779 -22.242 1.00 52.59 104 SER A C 1
ATOM 849 O O . SER A 1 104 ? 38.978 -7.110 -23.424 1.00 52.59 104 SER A O 1
ATOM 851 N N . ALA A 1 105 ? 38.976 -5.498 -21.859 1.00 49.53 105 ALA A N 1
ATOM 852 C CA . ALA A 1 105 ? 39.212 -4.370 -22.770 1.00 49.53 105 ALA A CA 1
ATOM 853 C C . ALA A 1 105 ? 40.708 -4.042 -22.962 1.00 49.53 105 ALA A C 1
ATOM 855 O O . ALA A 1 105 ? 41.060 -3.109 -23.676 1.00 49.53 105 ALA A O 1
ATOM 856 N N . ALA A 1 106 ? 41.614 -4.858 -22.414 1.00 51.97 106 ALA A N 1
ATOM 857 C CA . ALA A 1 106 ? 43.055 -4.761 -22.658 1.00 51.97 106 ALA A CA 1
ATOM 858 C C . ALA A 1 106 ? 43.492 -5.285 -24.047 1.00 51.97 106 ALA A C 1
ATOM 860 O O . ALA A 1 106 ? 44.674 -5.561 -24.261 1.00 51.97 106 ALA A O 1
ATOM 861 N N . LYS A 1 107 ? 42.572 -5.465 -25.006 1.00 54.75 107 LYS A N 1
ATOM 862 C CA . LYS A 1 107 ? 42.914 -5.897 -26.365 1.00 54.75 107 LYS A CA 1
ATOM 863 C C . LYS A 1 107 ? 42.548 -4.814 -27.379 1.00 54.75 107 LYS A C 1
ATOM 865 O O . LYS A 1 107 ? 41.387 -4.622 -27.712 1.00 54.75 107 LYS A O 1
ATOM 870 N N . THR A 1 108 ? 43.619 -4.166 -27.843 1.00 49.97 108 THR A N 1
ATOM 871 C CA . THR A 1 108 ? 43.745 -3.255 -28.993 1.00 49.97 108 THR A CA 1
ATOM 872 C C . THR A 1 108 ? 43.049 -1.900 -28.864 1.00 49.97 108 THR A C 1
ATOM 874 O O . THR A 1 108 ? 42.105 -1.602 -29.588 1.00 49.97 108 THR A O 1
ATOM 877 N N . MET A 1 109 ? 43.592 -1.039 -27.998 1.00 45.91 109 MET A N 1
ATOM 878 C CA . MET A 1 109 ? 43.576 0.404 -28.243 1.00 45.91 109 MET A CA 1
ATOM 879 C C . MET A 1 109 ? 44.597 0.675 -29.360 1.00 45.91 109 MET A C 1
ATOM 881 O O . MET A 1 109 ? 45.790 0.448 -29.174 1.00 45.91 109 MET A O 1
ATOM 885 N N . GLU A 1 110 ? 44.130 1.062 -30.545 1.00 53.78 110 GLU A N 1
ATOM 886 C CA . GLU A 1 110 ? 44.986 1.456 -31.668 1.00 53.78 110 GLU A CA 1
ATOM 887 C C . GLU A 1 110 ? 45.589 2.833 -31.338 1.00 53.78 110 GLU A C 1
ATOM 889 O O . GLU A 1 110 ? 44.987 3.879 -31.570 1.00 53.78 110 GLU A O 1
ATOM 894 N N . VAL A 1 111 ? 46.742 2.824 -30.664 1.00 64.00 111 VAL A N 1
ATOM 895 C CA . VAL A 1 111 ? 47.509 4.027 -30.324 1.00 64.00 111 VAL A CA 1
ATOM 896 C C . VAL A 1 111 ? 48.377 4.380 -31.529 1.00 64.00 111 VAL A C 1
ATOM 898 O O . VAL A 1 111 ? 49.247 3.606 -31.920 1.00 64.00 111 VAL A O 1
ATOM 901 N N . ILE A 1 112 ? 48.134 5.544 -32.129 1.00 59.59 112 ILE A N 1
ATOM 902 C CA . ILE A 1 112 ? 49.024 6.118 -33.141 1.00 59.59 112 ILE A CA 1
ATOM 903 C C . ILE A 1 112 ? 50.184 6.774 -32.384 1.00 59.59 112 ILE A C 1
ATOM 905 O O . ILE A 1 112 ? 50.007 7.836 -31.790 1.00 59.59 112 ILE A O 1
ATOM 909 N N . GLU A 1 113 ? 51.353 6.132 -32.378 1.00 52.47 113 GLU A N 1
ATOM 910 C CA . GLU A 1 113 ? 52.597 6.753 -31.914 1.00 52.47 113 GLU A CA 1
ATOM 911 C C . GLU A 1 113 ? 52.989 7.860 -32.897 1.00 52.47 113 GLU A C 1
ATOM 913 O O . GLU A 1 113 ? 53.393 7.603 -34.033 1.00 52.47 113 GLU A O 1
ATOM 918 N N . ILE A 1 114 ? 52.836 9.109 -32.462 1.00 63.94 114 ILE A N 1
ATOM 919 C CA . ILE A 1 114 ? 53.482 10.244 -33.112 1.00 63.94 114 ILE A CA 1
ATOM 920 C C . ILE A 1 114 ? 54.934 10.205 -32.632 1.00 63.94 114 ILE A C 1
ATOM 922 O O . ILE A 1 114 ? 55.184 10.262 -31.432 1.00 63.94 114 ILE A O 1
ATOM 926 N N . LEU A 1 115 ? 55.879 10.020 -33.555 1.00 54.28 115 LEU A N 1
ATOM 927 C CA . LEU A 1 115 ? 57.303 10.106 -33.242 1.00 54.28 115 LEU A CA 1
ATOM 928 C C . LEU A 1 115 ? 57.620 11.553 -32.852 1.00 54.28 115 LEU A C 1
ATOM 930 O O . LEU A 1 115 ? 57.451 12.460 -33.667 1.00 54.28 115 LEU A O 1
ATOM 934 N N . ASP A 1 116 ? 58.057 11.745 -31.611 1.00 57.66 116 ASP A N 1
ATOM 935 C CA . ASP A 1 116 ? 58.515 13.031 -31.097 1.00 57.66 116 ASP A CA 1
ATOM 936 C C . ASP A 1 116 ? 59.871 13.372 -31.737 1.00 57.66 116 ASP A C 1
ATOM 938 O O . ASP A 1 116 ? 60.931 12.961 -31.260 1.00 57.66 116 ASP A O 1
ATOM 942 N N . GLU A 1 117 ? 59.846 14.107 -32.849 1.00 55.72 117 GLU A N 1
ATOM 943 C CA . GLU A 1 117 ? 61.016 14.844 -33.324 1.00 55.72 117 GLU A CA 1
ATOM 944 C C . GLU A 1 117 ? 61.107 16.154 -32.528 1.00 55.72 117 GLU A C 1
ATOM 946 O O . GLU A 1 117 ? 60.339 17.084 -32.750 1.00 55.72 117 GLU A O 1
ATOM 951 N N . GLU A 1 118 ? 62.003 16.122 -31.540 1.00 54.69 118 GLU A N 1
ATOM 952 C CA . GLU A 1 118 ? 62.754 17.214 -30.906 1.00 54.69 118 GLU A CA 1
ATOM 953 C C . GLU A 1 118 ? 62.149 18.640 -30.939 1.00 54.69 118 GLU A C 1
ATOM 955 O O . GLU A 1 118 ? 62.103 19.312 -31.967 1.00 54.69 118 GLU A O 1
ATOM 960 N N . ASP A 1 119 ? 61.841 19.100 -29.717 1.00 57.88 119 ASP A N 1
ATOM 961 C CA . ASP A 1 119 ? 62.132 20.429 -29.154 1.00 57.88 119 ASP A CA 1
ATOM 962 C C . ASP A 1 119 ? 60.972 21.378 -28.768 1.00 57.88 119 ASP A C 1
ATOM 964 O O . ASP A 1 119 ? 60.117 21.776 -29.551 1.00 57.88 119 ASP A O 1
ATOM 968 N N . GLU A 1 120 ? 61.077 21.798 -27.496 1.00 58.59 120 GLU A N 1
ATOM 969 C CA . GLU A 1 120 ? 60.757 23.125 -26.949 1.00 58.59 120 GLU A CA 1
ATOM 970 C C . GLU A 1 120 ? 59.284 23.546 -26.772 1.00 58.59 120 GLU A C 1
ATOM 972 O O . GLU A 1 120 ? 58.666 24.158 -27.631 1.00 58.59 120 GLU A O 1
ATOM 977 N N . GLU A 1 121 ? 58.747 23.340 -25.561 1.00 55.44 121 GLU A N 1
ATOM 978 C CA . GLU A 1 121 ? 58.562 24.414 -24.557 1.00 55.44 121 GLU A CA 1
ATOM 979 C C . GLU A 1 121 ? 57.634 23.926 -23.423 1.00 55.44 121 GLU A C 1
ATOM 981 O O . GLU A 1 121 ? 56.444 23.658 -23.596 1.00 55.44 121 GLU A O 1
ATOM 986 N N . VAL A 1 122 ? 58.189 23.809 -22.213 1.00 57.31 122 VAL A N 1
ATOM 987 C CA . VAL A 1 122 ? 57.431 23.544 -20.984 1.00 57.31 122 VAL A CA 1
ATOM 988 C C . VAL A 1 122 ? 56.566 24.765 -20.668 1.00 57.31 122 VAL A C 1
ATOM 990 O O . VAL A 1 122 ? 57.006 25.701 -20.004 1.00 57.31 122 VAL A O 1
ATOM 993 N N . MET A 1 123 ? 55.297 24.737 -21.067 1.00 42.88 123 MET A N 1
ATOM 994 C CA . MET A 1 123 ? 54.274 25.576 -20.447 1.00 42.88 123 MET A CA 1
ATOM 995 C C . MET A 1 123 ? 53.729 24.848 -19.219 1.00 42.88 123 MET A C 1
ATOM 997 O O . MET A 1 123 ? 52.733 24.128 -19.263 1.00 42.88 123 MET A O 1
ATOM 1001 N N . SER A 1 124 ? 54.413 25.063 -18.094 1.00 48.84 124 SER A N 1
ATOM 1002 C CA . SER A 1 124 ? 53.837 24.873 -16.764 1.00 48.84 124 SER A CA 1
ATOM 1003 C C . SER A 1 124 ? 52.661 25.836 -16.612 1.00 48.84 124 SER A C 1
ATOM 1005 O O . SER A 1 124 ? 52.827 26.975 -16.181 1.00 48.84 124 SER A O 1
ATOM 1007 N N . VAL A 1 125 ? 51.464 25.401 -16.997 1.00 44.78 125 VAL A N 1
ATOM 1008 C CA . VAL A 1 125 ? 50.241 26.076 -16.571 1.00 44.78 125 VAL A CA 1
ATOM 1009 C C . VAL A 1 125 ? 49.915 25.532 -15.190 1.00 44.78 125 VAL A C 1
ATOM 1011 O O . VAL A 1 125 ? 49.530 24.375 -15.035 1.00 44.78 125 VAL A O 1
ATOM 1014 N N . ASP A 1 126 ? 50.116 26.389 -14.194 1.00 44.97 126 ASP A N 1
ATOM 1015 C CA . ASP A 1 126 ? 49.730 26.216 -12.796 1.00 44.97 126 ASP A CA 1
ATOM 1016 C C . ASP A 1 126 ? 48.194 26.082 -12.700 1.00 44.97 126 ASP A C 1
ATOM 1018 O O . ASP A 1 126 ? 47.455 27.003 -12.355 1.00 44.97 126 ASP A O 1
ATOM 1022 N N . VAL A 1 127 ? 47.674 24.919 -13.094 1.00 46.97 127 VAL A N 1
ATOM 1023 C CA . VAL A 1 127 ? 46.369 24.433 -12.658 1.00 46.97 127 VAL A CA 1
ATOM 1024 C C . VAL A 1 127 ? 46.633 23.783 -11.318 1.00 46.97 127 VAL A C 1
ATOM 1026 O O . VAL A 1 127 ? 47.200 22.695 -11.249 1.00 46.97 127 VAL A O 1
ATOM 1029 N N . GLY A 1 128 ? 46.261 24.505 -10.260 1.00 45.72 128 GLY A N 1
ATOM 1030 C CA . GLY A 1 128 ? 46.427 24.119 -8.866 1.00 45.72 128 GLY A CA 1
ATOM 1031 C C . GLY A 1 128 ? 46.105 22.649 -8.625 1.00 45.72 128 GLY A C 1
ATOM 1032 O O . GLY A 1 128 ? 44.959 22.267 -8.380 1.00 45.72 128 GLY A O 1
ATOM 1033 N N . SER A 1 129 ? 47.162 21.842 -8.648 1.00 43.12 129 SER A N 1
ATOM 1034 C CA . SER A 1 129 ? 47.166 20.448 -8.253 1.00 43.12 129 SER A CA 1
ATOM 1035 C C . SER A 1 129 ? 47.013 20.406 -6.739 1.00 43.12 129 SER A C 1
ATOM 1037 O O . SER A 1 129 ? 47.977 20.438 -5.975 1.00 43.12 129 SER A O 1
ATOM 1039 N N . LYS A 1 130 ? 45.764 20.362 -6.273 1.00 39.56 130 LYS A N 1
ATOM 1040 C CA . LYS A 1 130 ? 45.471 19.818 -4.949 1.00 39.56 130 LYS A CA 1
ATOM 1041 C C . LYS A 1 130 ? 45.474 18.304 -5.070 1.00 39.56 130 LYS A C 1
ATOM 1043 O O . LYS A 1 130 ? 44.438 17.666 -5.233 1.00 39.56 130 LYS A O 1
ATOM 1048 N N . HIS A 1 131 ? 46.678 17.756 -4.973 1.00 40.72 131 HIS A N 1
ATOM 1049 C CA . HIS A 1 131 ? 46.906 16.373 -4.602 1.00 40.72 131 HIS A CA 1
ATOM 1050 C C . HIS A 1 131 ? 46.054 16.010 -3.372 1.00 40.72 131 HIS A C 1
ATOM 1052 O O . HIS A 1 131 ? 46.128 16.648 -2.322 1.00 40.72 131 HIS A O 1
ATOM 1058 N N . SER A 1 132 ? 45.228 14.980 -3.547 1.00 50.09 132 SER A N 1
ATOM 1059 C CA . SER A 1 132 ? 44.943 13.914 -2.581 1.00 50.09 132 SER A CA 1
ATOM 1060 C C . SER A 1 132 ? 45.016 14.256 -1.082 1.00 50.09 132 SER A C 1
ATOM 1062 O O . SER A 1 132 ? 46.086 14.232 -0.478 1.00 50.09 132 SER A O 1
ATOM 1064 N N . SER A 1 133 ? 43.852 14.400 -0.444 1.00 44.03 133 SER A N 1
ATOM 1065 C CA . SER A 1 133 ? 43.602 13.822 0.893 1.00 44.03 133 SER A CA 1
ATOM 1066 C C . SER A 1 133 ? 42.105 13.780 1.247 1.00 44.03 133 SER A C 1
ATOM 1068 O O . SER A 1 133 ? 41.699 14.092 2.363 1.00 44.03 133 SER A O 1
ATOM 1070 N N . VAL A 1 134 ? 41.240 13.335 0.329 1.00 53.56 134 VAL A N 1
ATOM 1071 C CA . VAL A 1 134 ? 39.888 12.892 0.725 1.00 53.56 134 VAL A CA 1
ATOM 1072 C C . VAL A 1 134 ? 40.003 11.460 1.251 1.00 53.56 134 VAL A C 1
ATOM 1074 O O . VAL A 1 134 ? 39.692 10.507 0.556 1.00 53.56 134 VAL A O 1
ATOM 1077 N N . SER A 1 135 ? 40.561 11.282 2.451 1.00 55.91 135 SER A N 1
ATOM 1078 C CA . SER A 1 135 ? 40.725 9.944 3.051 1.00 55.91 135 SER A CA 1
ATOM 1079 C C . SER A 1 135 ? 40.949 9.997 4.570 1.00 55.91 135 SER A C 1
ATOM 1081 O O . SER A 1 135 ? 41.824 9.335 5.121 1.00 55.91 135 SER A O 1
ATOM 1083 N N . GLY A 1 136 ? 40.165 10.799 5.288 1.00 53.59 136 GLY A N 1
ATOM 1084 C CA . GLY A 1 136 ? 40.222 10.779 6.753 1.00 53.59 136 GLY A CA 1
ATOM 1085 C C . GLY A 1 136 ? 39.038 11.471 7.398 1.00 53.59 136 GLY A C 1
ATOM 1086 O O . GLY A 1 136 ? 38.286 10.837 8.127 1.00 53.59 136 GLY A O 1
ATOM 1087 N N . GLY A 1 137 ? 38.814 12.742 7.053 1.00 60.78 137 GLY A N 1
ATOM 1088 C CA . GLY A 1 137 ? 37.752 13.556 7.654 1.00 60.78 137 GLY A CA 1
ATOM 1089 C C . GLY A 1 137 ? 36.350 12.991 7.423 1.00 60.78 137 GLY A C 1
ATOM 1090 O O . GLY A 1 137 ? 35.647 12.709 8.386 1.00 60.78 137 GLY A O 1
ATOM 1091 N N . ALA A 1 138 ? 35.977 12.736 6.165 1.00 68.75 138 ALA A N 1
ATOM 1092 C CA . ALA A 1 138 ? 34.642 12.236 5.818 1.00 68.75 138 ALA A CA 1
ATOM 1093 C C . ALA A 1 138 ? 34.363 10.825 6.372 1.00 68.75 138 ALA A C 1
ATOM 1095 O O . ALA A 1 138 ? 33.269 10.556 6.862 1.00 68.75 138 ALA A O 1
ATOM 1096 N N . LEU A 1 139 ? 35.363 9.933 6.359 1.00 73.38 139 LEU A N 1
ATOM 1097 C CA . LEU A 1 139 ? 35.241 8.591 6.936 1.00 73.38 139 LEU A CA 1
ATOM 1098 C C . LEU A 1 139 ? 35.097 8.661 8.465 1.00 73.38 139 LEU A C 1
ATOM 1100 O O . LEU A 1 139 ? 34.241 7.996 9.043 1.00 73.38 139 LEU A O 1
ATOM 1104 N N . GLN A 1 140 ? 35.90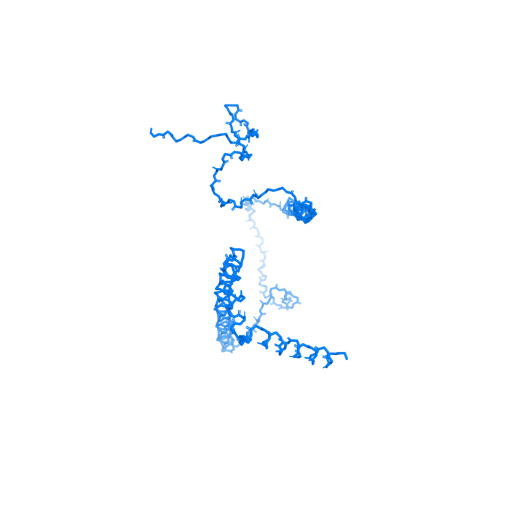6 9.488 9.130 1.00 80.94 140 GLN A N 1
ATOM 1105 C CA . GLN A 1 140 ? 35.871 9.657 10.581 1.00 80.94 140 GLN A CA 1
ATOM 1106 C C . GLN A 1 140 ? 34.578 10.342 11.043 1.00 80.94 140 GLN A C 1
ATOM 1108 O O . GLN A 1 140 ? 34.020 9.966 12.075 1.00 80.94 140 GLN A O 1
ATOM 1113 N N . GLU A 1 141 ? 34.062 11.289 10.261 1.00 82.75 141 GLU A N 1
ATOM 1114 C CA . GLU A 1 141 ? 32.779 11.951 10.487 1.00 82.75 141 GLU A CA 1
ATOM 1115 C C . GLU A 1 141 ? 31.603 10.989 10.279 1.00 82.75 141 GLU A C 1
ATOM 1117 O O . GLU A 1 141 ? 30.730 10.902 11.144 1.00 82.75 141 GLU A O 1
ATOM 1122 N N . ALA A 1 142 ? 31.627 10.167 9.225 1.00 82.69 142 ALA A N 1
ATOM 1123 C CA . ALA A 1 142 ? 30.639 9.110 9.011 1.00 82.69 142 ALA A CA 1
ATOM 1124 C C . ALA A 1 142 ? 30.662 8.065 10.143 1.00 82.69 142 ALA A C 1
ATOM 1126 O O . ALA A 1 142 ? 29.615 7.675 10.666 1.00 82.69 142 ALA A O 1
ATOM 1127 N N . MET A 1 143 ? 31.850 7.661 10.606 1.00 88.44 143 MET A N 1
ATOM 1128 C CA . MET A 1 143 ? 32.001 6.753 11.748 1.00 88.44 143 MET A CA 1
ATOM 1129 C C . MET A 1 143 ? 31.524 7.380 13.067 1.00 88.44 143 MET A C 1
ATOM 1131 O O . MET A 1 143 ? 30.954 6.686 13.914 1.00 88.44 143 MET A O 1
ATOM 1135 N N . ALA A 1 144 ? 31.736 8.683 13.270 1.00 87.31 144 ALA A N 1
ATOM 1136 C CA . ALA A 1 144 ? 31.227 9.405 14.434 1.00 87.31 144 ALA A CA 1
ATOM 1137 C C . ALA A 1 144 ? 29.695 9.536 14.391 1.00 87.31 144 ALA A C 1
ATOM 1139 O O . ALA A 1 144 ? 29.031 9.314 15.408 1.00 87.31 144 ALA A O 1
ATOM 1140 N N . ALA A 1 145 ? 29.127 9.820 13.217 1.00 90.25 145 ALA A N 1
ATOM 1141 C CA . ALA A 1 145 ? 27.687 9.885 12.998 1.00 90.25 145 ALA A CA 1
ATOM 1142 C C . ALA A 1 145 ? 27.013 8.525 13.245 1.00 90.25 145 ALA A C 1
ATOM 1144 O O . ALA A 1 145 ? 26.022 8.460 13.974 1.00 90.25 145 ALA A O 1
ATOM 1145 N N . MET A 1 146 ? 27.592 7.428 12.747 1.00 89.94 146 MET A N 1
ATOM 1146 C CA . MET A 1 146 ? 27.094 6.068 12.992 1.00 89.94 146 MET A CA 1
ATOM 1147 C C . MET A 1 146 ? 27.133 5.687 14.476 1.00 89.94 146 MET A C 1
ATOM 1149 O O . MET A 1 146 ? 26.140 5.188 15.006 1.00 89.94 146 MET A O 1
ATOM 1153 N N . ARG A 1 147 ? 28.226 5.991 15.196 1.00 92.00 147 ARG A N 1
ATOM 1154 C CA . ARG A 1 147 ? 28.292 5.761 16.653 1.00 92.00 147 ARG A CA 1
ATOM 1155 C C . ARG A 1 147 ? 27.253 6.586 17.414 1.00 92.00 147 ARG A C 1
ATOM 1157 O O . ARG A 1 147 ? 26.641 6.078 18.350 1.00 92.00 147 ARG A O 1
ATOM 1164 N N . LYS A 1 148 ? 27.027 7.839 17.011 1.00 92.00 148 LYS A N 1
ATOM 1165 C CA . LYS A 1 148 ? 26.008 8.709 17.615 1.00 92.00 148 LYS A CA 1
ATOM 1166 C C . LYS A 1 148 ? 24.592 8.193 17.343 1.00 92.00 148 LYS A C 1
ATOM 1168 O O . LYS A 1 148 ? 23.763 8.213 18.248 1.00 92.00 148 LYS A O 1
ATOM 1173 N N . SER A 1 149 ? 24.336 7.679 16.140 1.00 90.06 149 SER A N 1
ATOM 1174 C CA . SER A 1 149 ? 23.070 7.032 15.785 1.00 90.06 149 SER A CA 1
ATOM 1175 C C . SER A 1 149 ? 22.821 5.782 16.635 1.00 90.06 149 SER A C 1
ATOM 1177 O O . SER A 1 149 ? 21.779 5.684 17.279 1.00 90.06 149 SER A O 1
ATOM 1179 N N . ALA A 1 150 ? 23.814 4.893 16.765 1.00 92.62 150 ALA A N 1
ATOM 1180 C CA . ALA A 1 150 ? 23.712 3.701 17.611 1.00 92.62 150 ALA A CA 1
ATOM 1181 C C . ALA A 1 150 ? 23.411 4.045 19.083 1.00 92.62 150 ALA A C 1
ATOM 1183 O O . ALA A 1 150 ? 22.556 3.426 19.713 1.00 92.62 150 ALA A O 1
ATOM 1184 N N . GLN A 1 151 ? 24.048 5.090 19.624 1.00 92.81 151 GLN A N 1
ATOM 1185 C CA . GLN A 1 151 ? 23.762 5.570 20.981 1.00 92.81 151 GLN A CA 1
ATOM 1186 C C . GLN A 1 151 ? 22.353 6.158 21.119 1.00 92.81 151 GLN A C 1
ATOM 1188 O O . GLN A 1 151 ? 21.719 5.985 22.158 1.00 92.81 151 GLN A O 1
ATOM 1193 N N . ASN A 1 152 ? 21.851 6.852 20.096 1.00 90.50 152 ASN A N 1
ATOM 1194 C CA . ASN A 1 152 ? 20.491 7.385 20.104 1.00 90.50 152 ASN A CA 1
ATOM 1195 C C . ASN A 1 152 ? 19.447 6.262 20.071 1.00 90.50 152 ASN A C 1
ATOM 1197 O O . ASN A 1 152 ? 18.477 6.334 20.820 1.00 90.50 152 ASN A O 1
ATOM 1201 N N . VAL A 1 153 ? 19.673 5.209 19.278 1.00 92.19 153 VAL A N 1
ATOM 1202 C CA . VAL A 1 153 ? 18.807 4.018 19.246 1.00 92.19 153 VAL A CA 1
ATOM 1203 C C . VAL A 1 153 ? 18.811 3.310 20.602 1.00 92.19 153 VAL A C 1
ATOM 1205 O O . VAL A 1 153 ? 17.746 2.975 21.113 1.00 92.19 153 VAL A O 1
ATOM 1208 N N . GLN A 1 154 ? 19.974 3.170 21.246 1.00 89.94 154 GLN A N 1
ATOM 1209 C CA . GLN A 1 154 ? 20.051 2.582 22.586 1.00 89.94 154 GLN A CA 1
ATOM 1210 C C . GLN A 1 154 ? 19.292 3.419 23.627 1.00 89.94 154 GLN A C 1
ATOM 1212 O O . GLN A 1 154 ? 18.508 2.882 24.402 1.00 89.94 154 GLN A O 1
ATOM 1217 N N . ARG A 1 155 ? 19.452 4.749 23.604 1.00 89.94 155 ARG A N 1
ATOM 1218 C CA . ARG A 1 155 ? 18.714 5.666 24.493 1.00 89.94 155 ARG A CA 1
ATOM 1219 C C . ARG A 1 155 ? 17.210 5.634 24.245 1.00 89.94 155 ARG A C 1
ATOM 1221 O O . ARG A 1 155 ? 16.440 5.776 25.191 1.00 89.94 155 ARG A O 1
ATOM 1228 N N . PHE A 1 156 ? 16.798 5.470 22.991 1.00 88.75 156 PHE A N 1
ATOM 1229 C CA . PHE A 1 156 ? 15.397 5.293 22.637 1.00 88.75 156 PHE A CA 1
ATOM 1230 C C . PHE A 1 156 ? 14.858 3.980 23.206 1.00 88.75 156 PHE A C 1
ATOM 1232 O O . PHE A 1 156 ? 13.831 4.004 23.877 1.00 88.75 156 PHE A O 1
ATOM 1239 N N . MET A 1 157 ? 15.579 2.867 23.035 1.00 92.44 157 MET A N 1
ATOM 1240 C CA . MET A 1 157 ? 15.202 1.586 23.637 1.00 92.44 157 MET A CA 1
ATOM 1241 C C . MET A 1 157 ? 15.112 1.685 25.161 1.00 92.44 157 MET A C 1
ATOM 1243 O O . MET A 1 157 ? 14.109 1.266 25.725 1.00 92.44 157 MET A O 1
ATOM 1247 N N . ASP A 1 158 ? 16.070 2.327 25.831 1.00 87.62 158 ASP A N 1
ATOM 1248 C CA . ASP A 1 158 ? 16.025 2.527 27.284 1.00 87.62 158 ASP A CA 1
ATOM 1249 C C . ASP A 1 158 ? 14.834 3.400 27.718 1.00 87.62 158 ASP A C 1
ATOM 1251 O O . ASP A 1 158 ? 14.220 3.149 28.756 1.00 87.62 158 ASP A O 1
ATOM 1255 N N . ALA A 1 159 ? 14.482 4.427 26.938 1.00 86.38 159 ALA A N 1
ATOM 1256 C CA . ALA A 1 159 ? 13.325 5.279 27.207 1.00 86.38 159 ALA A CA 1
ATOM 1257 C C . ALA A 1 159 ? 12.002 4.526 27.012 1.00 86.38 159 ALA A C 1
ATOM 1259 O O . ALA A 1 159 ? 11.092 4.675 27.829 1.00 86.38 159 ALA A O 1
ATOM 1260 N N . VAL A 1 160 ? 11.909 3.690 25.975 1.00 84.94 160 VAL A N 1
ATOM 1261 C CA . VAL A 1 160 ? 10.756 2.818 25.715 1.00 84.94 160 VAL A CA 1
ATOM 1262 C C . VAL A 1 160 ? 10.629 1.766 26.814 1.00 84.94 160 VAL A C 1
ATOM 1264 O O . VAL A 1 160 ? 9.544 1.603 27.364 1.00 84.94 160 VAL A O 1
ATOM 1267 N N . ASN A 1 161 ? 11.730 1.133 27.223 1.00 78.31 161 ASN A N 1
ATOM 1268 C CA . ASN A 1 161 ? 11.714 0.112 28.270 1.00 78.31 161 ASN A CA 1
ATOM 1269 C C . ASN A 1 161 ? 11.401 0.707 29.652 1.00 78.31 161 ASN A C 1
ATOM 1271 O O . ASN A 1 161 ? 10.658 0.113 30.426 1.00 78.31 161 ASN A O 1
ATOM 1275 N N . ARG A 1 162 ? 11.875 1.927 29.951 1.00 72.94 162 ARG A N 1
ATOM 1276 C CA . ARG A 1 162 ? 11.448 2.667 31.153 1.00 72.94 162 ARG A CA 1
ATOM 1277 C C . ARG A 1 162 ? 9.965 3.016 31.121 1.00 72.94 162 ARG A C 1
ATOM 1279 O O . ARG A 1 162 ? 9.340 2.994 32.174 1.00 72.94 162 ARG A O 1
ATOM 1286 N N . LYS A 1 163 ? 9.396 3.329 29.953 1.00 60.97 163 LYS A N 1
ATOM 1287 C CA . LYS A 1 163 ? 7.954 3.583 29.805 1.00 60.97 163 LYS A CA 1
ATOM 1288 C C . LYS A 1 163 ? 7.134 2.295 29.931 1.00 60.97 163 LYS A C 1
ATOM 1290 O O . LYS A 1 163 ? 6.075 2.332 30.546 1.00 60.97 163 LYS A O 1
ATOM 1295 N N . ALA A 1 164 ? 7.658 1.170 29.442 1.00 60.88 164 ALA A N 1
ATOM 1296 C CA . ALA A 1 164 ? 7.061 -0.153 29.612 1.00 60.88 164 ALA A CA 1
ATOM 1297 C C . ALA A 1 164 ? 7.043 -0.581 31.092 1.00 60.88 164 ALA A C 1
ATOM 1299 O O . ALA A 1 164 ? 5.995 -0.967 31.596 1.00 60.88 164 ALA A O 1
ATOM 1300 N N . SER A 1 165 ? 8.146 -0.397 31.830 1.00 54.41 165 SER A N 1
ATOM 1301 C CA . SER A 1 165 ? 8.181 -0.649 33.282 1.00 54.41 165 SER A CA 1
ATOM 1302 C C . SER A 1 165 ? 7.418 0.399 34.109 1.00 54.41 165 SER A C 1
ATOM 1304 O O . SER A 1 165 ? 6.919 0.085 35.185 1.00 54.41 165 SER A O 1
ATOM 1306 N N . ALA A 1 166 ? 7.281 1.642 33.629 1.00 54.31 166 ALA A N 1
ATOM 1307 C CA . ALA A 1 166 ? 6.452 2.663 34.281 1.00 54.31 166 ALA A CA 1
ATOM 1308 C C . ALA A 1 166 ? 4.944 2.439 34.059 1.00 54.31 166 ALA A C 1
ATOM 1310 O O . ALA A 1 166 ? 4.147 2.820 34.915 1.00 54.31 166 ALA A O 1
ATOM 1311 N N . GLN A 1 167 ? 4.542 1.776 32.966 1.00 50.09 167 GLN A N 1
ATOM 1312 C CA . GLN A 1 167 ? 3.148 1.381 32.739 1.00 50.09 167 GLN A CA 1
ATOM 1313 C C . GLN A 1 167 ? 2.651 0.321 33.735 1.00 50.09 167 GLN A C 1
ATOM 1315 O O . GLN A 1 167 ? 1.461 0.318 34.041 1.00 50.09 167 GLN A O 1
ATOM 1320 N N . GLU A 1 168 ? 3.529 -0.504 34.314 1.00 45.91 168 GLU A N 1
ATOM 1321 C CA . GLU A 1 168 ? 3.163 -1.395 35.430 1.00 45.91 168 GLU A CA 1
ATOM 1322 C C . GLU A 1 168 ? 3.012 -0.651 36.771 1.00 45.91 168 GLU A C 1
ATOM 1324 O O . GLU A 1 168 ? 2.256 -1.090 37.635 1.00 45.91 168 GLU A O 1
ATOM 1329 N N . ALA A 1 169 ? 3.646 0.517 36.936 1.00 45.81 169 ALA A N 1
ATOM 1330 C CA . ALA A 1 169 ? 3.590 1.308 38.170 1.00 45.81 169 ALA A CA 1
ATOM 1331 C C . ALA A 1 169 ? 2.539 2.444 38.164 1.00 45.81 169 ALA A C 1
ATOM 1333 O O . ALA A 1 169 ? 2.267 3.021 39.215 1.00 45.81 169 ALA A O 1
ATOM 1334 N N . GLN A 1 170 ? 1.922 2.771 37.018 1.00 44.09 170 GLN A N 1
ATOM 1335 C CA . GLN A 1 170 ? 1.004 3.919 36.871 1.00 44.09 170 GLN A CA 1
ATOM 1336 C C . GLN A 1 170 ? -0.492 3.571 36.746 1.00 44.09 170 GLN A C 1
ATOM 1338 O O . GLN A 1 170 ? -1.296 4.450 36.441 1.00 44.09 170 GLN A O 1
ATOM 1343 N N . LYS A 1 171 ? -0.930 2.347 37.088 1.00 39.72 171 LYS A N 1
ATOM 1344 C CA . LYS A 1 171 ? -2.375 2.088 37.312 1.00 39.72 171 LYS A CA 1
ATOM 1345 C C . LYS A 1 171 ? -2.911 2.739 38.605 1.00 39.72 171 LYS A C 1
ATOM 1347 O O . LYS A 1 171 ? -4.093 2.621 38.916 1.00 39.72 171 LYS A O 1
ATOM 1352 N N . ALA A 1 172 ? -2.074 3.465 39.344 1.00 41.81 172 ALA A N 1
ATOM 1353 C CA . ALA A 1 172 ? -2.488 4.319 40.445 1.00 41.81 172 ALA A CA 1
ATOM 1354 C C . ALA A 1 172 ? -2.073 5.771 40.159 1.00 41.81 172 ALA A C 1
ATOM 1356 O O . ALA A 1 172 ? -0.890 6.072 40.051 1.00 41.81 172 ALA A O 1
ATOM 1357 N N . LEU A 1 173 ? -3.078 6.648 40.117 1.00 38.00 173 LEU A N 1
ATOM 1358 C CA . LEU A 1 173 ? -3.026 8.115 40.068 1.00 38.00 173 LEU A CA 1
ATOM 1359 C C . LEU A 1 173 ? -2.964 8.792 38.685 1.00 38.00 173 LEU A C 1
ATOM 1361 O O . LEU A 1 173 ? -1.909 9.067 38.126 1.00 38.00 173 LEU A O 1
ATOM 1365 N N . ALA A 1 174 ? -4.172 9.219 38.301 1.00 42.25 174 ALA A N 1
ATOM 1366 C CA . ALA A 1 174 ? -4.515 10.469 37.626 1.00 42.25 174 ALA A CA 1
ATOM 1367 C C . ALA A 1 174 ? -4.175 10.598 36.133 1.00 42.25 174 ALA A C 1
ATOM 1369 O O . ALA A 1 174 ? -3.026 10.616 35.700 1.00 42.25 174 ALA A O 1
ATOM 1370 N N . GLY A 1 175 ? -5.250 10.753 35.353 1.00 48.31 175 GLY A N 1
ATOM 1371 C CA . GLY A 1 175 ? -5.226 10.967 33.917 1.00 48.31 175 GLY A CA 1
ATOM 1372 C C . GLY A 1 175 ? -4.351 12.145 33.507 1.00 48.31 175 GLY A C 1
ATOM 1373 O O . GLY A 1 175 ? -4.460 13.250 34.034 1.00 48.31 175 GLY A O 1
ATOM 1374 N N . SER A 1 176 ? -3.514 11.902 32.506 1.00 42.09 176 SER A N 1
ATOM 1375 C CA . SER A 1 176 ? -2.948 12.955 31.677 1.00 42.09 176 SER A CA 1
ATOM 1376 C C . SER A 1 176 ? -3.471 12.751 30.264 1.00 42.09 176 SER A C 1
ATOM 1378 O O . SER A 1 176 ? -3.106 11.816 29.557 1.00 42.09 176 SER A O 1
ATOM 1380 N N . SER A 1 177 ? -4.410 13.625 29.912 1.00 42.91 177 SER A N 1
ATOM 1381 C CA . SER A 1 177 ? -4.855 13.878 28.550 1.00 42.91 177 SER A CA 1
ATOM 1382 C C . SER A 1 177 ? -3.629 14.102 27.668 1.00 42.91 177 SER A C 1
ATOM 1384 O O . SER A 1 177 ? -2.810 14.976 27.961 1.00 42.91 177 SER A O 1
ATOM 1386 N N . LEU A 1 178 ? -3.494 13.318 26.601 1.00 48.22 178 LEU A N 1
ATOM 1387 C CA . LEU A 1 178 ? -2.534 13.582 25.535 1.00 48.22 178 LEU A CA 1
ATOM 1388 C C . LEU A 1 178 ? -3.013 14.843 24.801 1.00 48.22 178 LEU A C 1
ATOM 1390 O O . LEU A 1 178 ? -3.853 14.769 23.911 1.00 48.22 178 LEU A O 1
ATOM 1394 N N . SER A 1 179 ? -2.551 16.005 25.269 1.00 52.03 179 SER A N 1
ATOM 1395 C CA . SER A 1 179 ? -2.753 17.300 24.615 1.00 52.03 179 SER A CA 1
ATOM 1396 C C . SER A 1 179 ? -2.145 17.256 23.212 1.00 52.03 179 SER A C 1
ATOM 1398 O O . SER A 1 179 ? -1.046 16.725 23.033 1.00 52.03 179 SER A O 1
ATOM 1400 N N . SER A 1 180 ? -2.876 17.783 22.234 1.00 52.00 180 SER A N 1
ATOM 1401 C CA . SER A 1 180 ? -2.452 17.978 20.849 1.00 52.00 180 SER A CA 1
ATOM 1402 C C . SER A 1 180 ? -1.071 18.637 20.768 1.00 52.00 180 SER A C 1
ATOM 1404 O O . SER A 1 180 ? -0.776 19.580 21.502 1.00 52.00 180 SER A O 1
ATOM 1406 N N . ASP A 1 181 ? -0.232 18.129 19.860 1.00 50.72 181 ASP A N 1
ATOM 1407 C CA . ASP A 1 181 ? 1.156 18.543 19.595 1.00 50.72 181 ASP A CA 1
ATOM 1408 C C . ASP A 1 181 ? 1.243 19.975 19.025 1.00 50.72 181 ASP A C 1
ATOM 1410 O O . ASP A 1 181 ? 1.554 20.196 17.858 1.00 50.72 181 ASP A O 1
ATOM 1414 N N . GLY A 1 182 ? 0.892 20.972 19.840 1.00 66.88 182 GLY A N 1
ATOM 1415 C CA . GLY A 1 182 ? 0.886 22.379 19.439 1.00 66.88 182 GLY A CA 1
ATOM 1416 C C . GLY A 1 182 ? 0.329 23.359 20.472 1.00 66.88 182 GLY A C 1
ATOM 1417 O O . GLY A 1 182 ? 0.704 24.531 20.436 1.00 66.88 182 GLY A O 1
ATOM 1418 N N . ASP A 1 183 ? -0.495 22.907 21.423 1.00 77.06 183 ASP A N 1
ATOM 1419 C CA . ASP A 1 183 ? -1.062 23.793 22.444 1.00 77.06 183 ASP A CA 1
ATOM 1420 C C . ASP A 1 183 ? -0.149 23.901 23.673 1.00 77.06 183 ASP A C 1
ATOM 1422 O O . ASP A 1 183 ? 0.294 22.908 24.252 1.00 77.06 183 ASP A O 1
ATOM 1426 N N . LEU A 1 184 ? 0.150 25.140 24.080 1.00 82.81 184 LEU A N 1
ATOM 1427 C CA . LEU A 1 184 ? 0.924 25.434 25.286 1.00 82.81 184 LEU A CA 1
ATOM 1428 C C . LEU A 1 184 ? -0.016 25.520 26.497 1.00 82.81 184 LEU A C 1
ATOM 1430 O O . LEU A 1 184 ? -0.789 26.468 26.637 1.00 82.81 184 LEU A O 1
ATOM 1434 N N . ASN A 1 185 ? 0.084 24.561 27.413 1.00 86.38 185 ASN A N 1
ATOM 1435 C CA . ASN A 1 185 ? -0.728 24.499 28.627 1.00 86.38 185 ASN A CA 1
ATOM 1436 C C . ASN A 1 185 ? 0.028 25.032 29.857 1.00 86.38 185 ASN A C 1
ATOM 1438 O O . ASN A 1 185 ? 1.216 24.763 30.066 1.00 86.38 185 ASN A O 1
ATOM 1442 N N . VAL A 1 186 ? -0.687 25.745 30.733 1.00 88.50 186 VAL A N 1
ATOM 1443 C CA . VAL A 1 186 ? -0.183 26.119 32.065 1.00 88.50 186 VAL A CA 1
ATOM 1444 C C . VAL A 1 186 ? 0.216 24.852 32.832 1.00 88.50 186 VAL A C 1
ATOM 1446 O O . VAL A 1 186 ? -0.506 23.861 32.836 1.00 88.50 186 VAL A O 1
ATOM 1449 N N . GLY A 1 187 ? 1.384 24.879 33.469 1.00 84.50 187 GLY A N 1
ATOM 1450 C CA . GLY A 1 187 ? 1.999 23.743 34.154 1.00 84.50 187 GLY A CA 1
ATOM 1451 C C . GLY A 1 187 ? 3.065 23.012 33.331 1.00 84.50 187 GLY A C 1
ATOM 1452 O O . GLY A 1 187 ? 3.828 22.231 33.899 1.00 84.50 187 GLY A O 1
ATOM 1453 N N . MET A 1 188 ? 3.190 23.285 32.027 1.00 90.12 188 MET A N 1
ATOM 1454 C CA . MET A 1 188 ? 4.231 22.671 31.196 1.00 90.12 188 MET A CA 1
ATOM 1455 C C . MET A 1 188 ? 5.635 23.156 31.575 1.00 90.12 188 MET A C 1
ATOM 1457 O O . MET A 1 188 ? 5.861 24.339 31.845 1.00 90.12 188 MET A O 1
ATOM 1461 N N . ALA A 1 189 ? 6.603 22.238 31.545 1.00 90.44 189 ALA A N 1
ATOM 1462 C CA . ALA A 1 189 ? 8.015 22.573 31.670 1.00 90.44 189 ALA A CA 1
ATOM 1463 C C . ALA A 1 189 ? 8.528 23.143 30.340 1.00 90.44 189 ALA A C 1
ATOM 1465 O O . ALA A 1 189 ? 8.546 22.450 29.326 1.00 90.44 189 ALA A O 1
ATOM 1466 N N . ILE A 1 190 ? 8.976 24.394 30.358 1.00 89.75 190 ILE A N 1
ATOM 1467 C CA . ILE A 1 190 ? 9.414 25.141 29.179 1.00 89.75 190 ILE A CA 1
ATOM 1468 C C . ILE A 1 190 ? 10.834 25.684 29.365 1.00 89.75 190 ILE A C 1
ATOM 1470 O O . ILE A 1 190 ? 11.325 25.836 30.486 1.00 89.75 190 ILE A O 1
ATOM 1474 N N . LEU A 1 191 ? 11.505 26.001 28.257 1.00 88.31 191 LEU A N 1
ATOM 1475 C CA . LEU A 1 191 ? 12.763 26.746 28.263 1.00 88.31 191 LEU A CA 1
ATOM 1476 C C . LEU A 1 191 ? 12.481 28.207 27.909 1.00 88.31 191 LEU A C 1
ATOM 1478 O O . LEU A 1 191 ? 12.100 28.522 26.787 1.00 88.31 191 LEU A O 1
ATOM 1482 N N . GLY A 1 192 ? 12.687 29.105 28.869 1.00 84.81 192 GLY A N 1
ATOM 1483 C CA . GLY A 1 192 ? 12.567 30.546 28.673 1.00 84.81 192 GLY A CA 1
ATOM 1484 C C . GLY A 1 192 ? 13.936 31.203 28.516 1.00 84.81 192 GLY A C 1
ATOM 1485 O O . GLY A 1 192 ? 14.880 30.884 29.243 1.00 84.81 192 GLY A O 1
ATOM 1486 N N . LYS A 1 193 ? 14.058 32.161 27.595 1.00 83.75 193 LYS A N 1
ATOM 1487 C CA . LYS A 1 193 ? 15.264 32.987 27.462 1.00 83.75 193 LYS A CA 1
ATOM 1488 C C . LYS A 1 193 ? 15.145 34.219 28.359 1.00 83.75 193 LYS A C 1
ATOM 1490 O O . LYS A 1 193 ? 14.298 35.078 28.129 1.00 83.75 193 LYS A O 1
ATOM 1495 N N . LYS A 1 194 ? 15.999 34.328 29.381 1.00 77.06 194 LYS A N 1
ATOM 1496 C CA . LYS A 1 194 ? 16.073 35.536 30.229 1.00 77.06 194 LYS A CA 1
ATOM 1497 C C . LYS A 1 194 ? 16.845 36.645 29.491 1.00 77.06 194 LYS A C 1
ATOM 1499 O O . LYS A 1 194 ? 17.529 36.381 28.500 1.00 77.06 194 LYS A O 1
ATOM 1504 N N . ARG A 1 195 ? 16.807 37.889 29.998 1.00 69.31 195 ARG A N 1
ATOM 1505 C CA . ARG A 1 195 ? 17.589 39.037 29.470 1.00 69.31 195 ARG A CA 1
ATOM 1506 C C . ARG A 1 195 ? 19.088 38.733 29.267 1.00 69.31 195 ARG A C 1
ATOM 1508 O O . ARG A 1 195 ? 19.719 3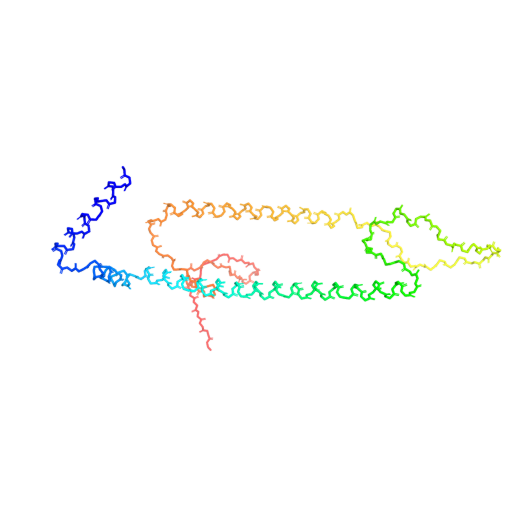9.357 28.426 1.00 69.31 195 ARG A O 1
ATOM 1515 N N . THR A 1 196 ? 19.639 37.744 29.972 1.00 62.31 196 THR A N 1
ATOM 1516 C CA . THR A 1 196 ? 21.045 37.297 29.912 1.00 62.31 196 THR A CA 1
ATOM 1517 C C . THR A 1 196 ? 21.373 36.344 28.754 1.00 62.31 196 THR A C 1
ATOM 1519 O O . THR A 1 196 ? 22.455 35.772 28.720 1.00 62.31 196 THR A O 1
ATOM 1522 N N . LYS A 1 197 ? 20.460 36.164 27.790 1.00 63.31 197 LYS A N 1
ATOM 1523 C CA . LYS A 1 197 ? 20.621 35.325 26.584 1.00 63.31 197 LYS A CA 1
ATOM 1524 C C . LYS A 1 197 ? 20.917 33.833 26.813 1.00 63.31 197 LYS A C 1
ATOM 1526 O O . LYS A 1 197 ? 21.140 33.121 25.839 1.00 63.31 197 LYS A O 1
ATOM 1531 N N . THR A 1 198 ? 20.820 33.338 28.039 1.00 76.69 198 THR A N 1
ATOM 1532 C CA . THR A 1 198 ? 20.857 31.910 28.376 1.00 76.69 198 THR A CA 1
ATOM 1533 C C . THR A 1 198 ? 19.440 31.338 28.476 1.00 76.69 198 THR A C 1
ATOM 1535 O O . THR A 1 198 ? 18.510 32.023 28.915 1.00 76.69 198 THR A O 1
ATOM 1538 N N . TRP A 1 199 ? 19.264 30.091 28.036 1.00 86.94 199 TRP A N 1
ATOM 1539 C CA . TRP A 1 199 ? 18.004 29.358 28.162 1.00 86.94 199 TRP A CA 1
ATOM 1540 C C . TRP A 1 199 ? 17.905 28.756 29.560 1.00 86.94 199 TRP A C 1
ATOM 1542 O O . TRP A 1 199 ? 18.835 28.096 30.019 1.00 86.94 199 TRP A O 1
ATOM 1552 N N . HIS A 1 200 ? 16.783 28.980 30.233 1.00 85.88 200 HIS A N 1
ATOM 1553 C CA . HIS A 1 200 ? 16.531 28.457 31.569 1.00 85.88 200 HIS A CA 1
ATOM 1554 C C . HIS A 1 200 ? 15.259 27.624 31.574 1.00 85.88 200 HIS A C 1
ATOM 1556 O O . HIS A 1 200 ? 14.248 28.022 30.999 1.00 85.88 200 HIS A O 1
ATOM 1562 N N . LYS A 1 201 ? 15.309 26.480 32.258 1.00 90.50 201 LYS A N 1
ATOM 1563 C CA . LYS A 1 201 ? 14.136 25.641 32.492 1.00 90.50 201 LYS A CA 1
ATOM 1564 C C . LYS A 1 201 ? 13.225 26.315 33.517 1.00 90.50 201 LYS A C 1
ATOM 1566 O O . LYS A 1 201 ? 13.696 26.731 34.572 1.00 90.50 201 LYS A O 1
ATOM 1571 N N . GLY A 1 202 ? 11.939 26.405 33.206 1.00 89.31 202 GLY A N 1
ATOM 1572 C CA . GLY A 1 202 ? 10.900 26.939 34.082 1.00 89.31 202 GLY A CA 1
ATOM 1573 C C . GLY A 1 202 ? 9.553 26.275 33.816 1.00 89.31 202 GLY A C 1
ATOM 1574 O O . GLY A 1 202 ? 9.433 25.445 32.917 1.00 89.31 202 GLY A O 1
ATOM 1575 N N . THR A 1 203 ? 8.544 26.640 34.600 1.00 92.25 203 THR A N 1
ATOM 1576 C CA . THR A 1 203 ? 7.169 26.143 34.453 1.00 92.25 203 THR A CA 1
ATOM 1577 C C . THR A 1 203 ? 6.289 27.266 33.918 1.00 92.25 203 THR A C 1
ATOM 1579 O O . THR A 1 203 ? 6.357 28.387 34.423 1.00 92.25 203 THR A O 1
ATOM 1582 N N . LEU A 1 204 ? 5.477 26.992 32.896 1.00 88.81 204 LEU A N 1
ATOM 1583 C CA . LEU A 1 204 ? 4.534 27.964 32.346 1.00 88.81 204 LEU A CA 1
ATOM 1584 C C . LEU A 1 204 ? 3.413 28.223 33.358 1.00 88.81 204 LEU A C 1
ATOM 1586 O O . LEU A 1 204 ? 2.684 27.302 33.699 1.00 88.81 204 LEU A O 1
ATOM 1590 N N . ILE A 1 205 ? 3.273 29.454 33.849 1.00 89.06 205 ILE A N 1
ATOM 1591 C CA . ILE A 1 205 ? 2.289 29.790 34.898 1.00 89.06 205 ILE A CA 1
ATOM 1592 C C . ILE A 1 205 ? 1.042 30.512 34.371 1.00 89.06 205 ILE A C 1
ATOM 1594 O O . ILE A 1 205 ? -0.013 30.413 34.984 1.00 89.06 205 ILE A O 1
ATOM 1598 N N . ALA A 1 206 ? 1.150 31.233 33.253 1.00 89.12 206 ALA A N 1
ATOM 1599 C CA . ALA A 1 206 ? 0.045 31.950 32.619 1.00 89.12 206 ALA A CA 1
ATOM 1600 C C . ALA A 1 206 ? 0.426 32.358 31.186 1.00 89.12 206 ALA A C 1
ATOM 1602 O O . ALA A 1 206 ? 1.609 32.540 30.891 1.00 89.12 206 ALA A O 1
ATOM 1603 N N . ILE A 1 207 ? -0.575 32.557 30.325 1.00 86.69 207 ILE A N 1
ATOM 1604 C CA . ILE A 1 207 ? -0.441 33.178 29.000 1.00 86.69 207 ILE A CA 1
ATOM 1605 C C . ILE A 1 207 ? -1.321 34.430 29.008 1.00 86.69 207 ILE A C 1
ATOM 1607 O O . ILE A 1 207 ? -2.524 34.334 29.232 1.00 86.69 207 ILE A O 1
ATOM 1611 N N . GLN A 1 208 ? -0.723 35.603 28.800 1.00 85.44 208 GLN A N 1
ATOM 1612 C CA . GLN A 1 208 ? -1.453 36.861 28.625 1.00 85.44 208 GLN A CA 1
ATOM 1613 C C . GLN A 1 208 ? -1.322 37.308 27.175 1.00 85.44 208 GLN A C 1
ATOM 1615 O O . GLN A 1 208 ? -0.214 37.530 26.688 1.00 85.44 208 GLN A O 1
ATOM 1620 N N . THR A 1 209 ? -2.451 37.449 26.490 1.00 78.75 209 THR A N 1
ATOM 1621 C CA . THR A 1 209 ? -2.514 38.075 25.170 1.00 78.75 209 THR A CA 1
ATOM 1622 C C . THR A 1 209 ? -2.590 39.584 25.356 1.00 78.75 209 THR A C 1
ATOM 1624 O O . THR A 1 209 ? -3.529 40.083 25.974 1.00 78.75 209 THR A O 1
ATOM 1627 N N . VAL A 1 210 ? -1.604 40.310 24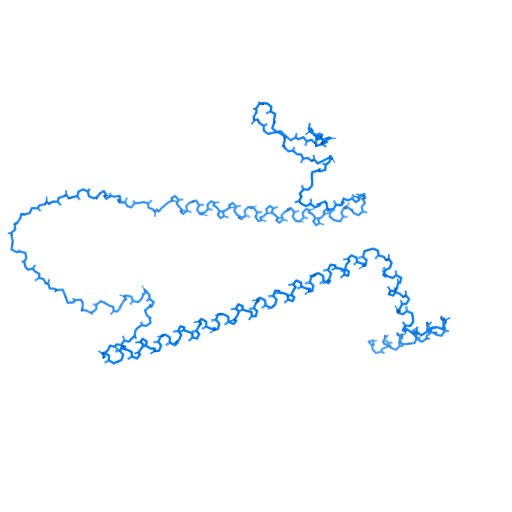.839 1.00 78.62 210 VAL A N 1
ATOM 1628 C CA . VAL A 1 210 ? -1.689 41.767 24.706 1.00 78.62 210 VAL A CA 1
ATOM 1629 C C . VAL A 1 210 ? -2.320 42.076 23.349 1.00 78.62 210 VAL A C 1
ATOM 1631 O O . VAL A 1 210 ? -1.837 41.583 22.330 1.00 78.62 210 VAL A O 1
ATOM 1634 N N . GLY A 1 211 ? -3.443 42.796 23.370 1.00 52.94 211 GLY A N 1
ATOM 1635 C CA . GLY A 1 211 ? -4.130 43.325 22.187 1.00 52.94 211 GLY A CA 1
ATOM 1636 C C . GLY A 1 211 ? -3.721 44.759 21.902 1.00 52.94 211 GLY A C 1
ATOM 1637 O O . GLY A 1 211 ? -3.362 45.460 22.876 1.00 52.94 211 GLY A O 1
#

Secondary structure (DSSP, 8-state):
-HHHHHHHHHHHHHHHHHHH-S-HHHHHHHHHHHHTTSHHHHHHHHHHHHHHHHHHHHHHHHHHHHHHHHHHHHHHHHHHHHHHHHHHHTTPPP----TT--SS--S---------------------------SSHHHHHHHHHHHHHHHHHHHHHHHHHHHHHHHHH-SSS-------TT---TT-EEEEE-TTS-EEEEE--------

Radius of gyration: 37.31 Å; chains: 1; bounding box: 100×76×79 Å

Foldseek 3Di:
DVVVVVVVVVVVQVVVCVVVVHHPVVVVVVVVVVCVVDPVSVVVVVVVVVVVVVVVVVVVVVVVVVVVVVVVVVVVVVVVVVVCVVCVVVVHHDDPDPPPPPVPVPPDPPDDDDPDDDDDDDPPPCPPPPDDDPDDDVVVVVVVVVVVVVVVVVVVVVVVVVVVVVVVVPPDDDDDDPPPPPDDDFQDWDWDQDPVRDTDTDTRHDDDDDD

pLDDT: mean 78.59, std 19.35, range [38.0, 98.69]

InterPro domains:
  IPR040880 Domain of unknown function DUF5604 [PF18300] (179-211)

Organism: NCBI:txid175836

Sequence (211 aa):
AAAMESQELEELQQEVMEELGISMEELQELIDRELEKFEGVKQRKQQLEELEKCVRQKEEEVARVDRLFDDASRAIDKCELVVKDLYSKLGLQYRESSSEDEDSAAKTMEVIEILDEEDEEVMSVDVGSKHSSVSGGALQEAMAAMRKSAQNVQRFMDAVNRKASAQEAQKALAGSSLSSDGDLNVGMAILGKKRTKTWHKGTLIAIQTVG